Protein AF-A0A820VS37-F1 (afdb_monomer)

Radius of gyration: 29.84 Å; Cα contacts (8 Å, |Δi|>4): 111; chains: 1; bounding box: 82×42×73 Å

Organism: NCBI:txid392030

Structure (mmCIF, N/CA/C/O backbone):
data_AF-A0A820VS37-F1
#
_entry.id   AF-A0A820VS37-F1
#
loop_
_atom_site.group_PDB
_atom_site.id
_atom_site.type_symbol
_atom_site.label_atom_id
_atom_site.label_alt_id
_atom_site.label_comp_id
_atom_site.label_asym_id
_atom_site.label_entity_id
_atom_site.label_seq_id
_atom_site.pdbx_PDB_ins_code
_atom_site.Cartn_x
_atom_site.Cartn_y
_atom_site.Cartn_z
_atom_site.occupancy
_atom_site.B_iso_or_equiv
_atom_site.auth_seq_id
_atom_site.auth_comp_id
_atom_site.auth_asym_id
_atom_site.auth_atom_id
_atom_site.pdbx_PDB_model_num
ATOM 1 N N . MET A 1 1 ? 52.649 9.284 -27.957 1.00 48.09 1 MET A N 1
ATOM 2 C CA . MET A 1 1 ? 52.991 10.603 -28.536 1.00 48.09 1 MET A CA 1
ATOM 3 C C . MET A 1 1 ? 54.325 11.044 -27.957 1.00 48.09 1 MET A C 1
ATOM 5 O O . MET A 1 1 ? 54.446 11.074 -26.741 1.00 48.09 1 MET A O 1
ATOM 9 N N . LYS A 1 2 ? 55.331 11.310 -28.800 1.00 48.34 2 LYS A N 1
ATOM 10 C CA . LYS A 1 2 ? 56.584 11.955 -28.378 1.00 48.34 2 LYS A CA 1
ATOM 11 C C . LYS A 1 2 ? 56.304 13.453 -28.234 1.00 48.34 2 LYS A C 1
ATOM 13 O O . LYS A 1 2 ? 56.015 14.095 -29.238 1.00 48.34 2 LYS A O 1
ATOM 18 N N . PHE A 1 3 ? 56.375 13.993 -27.022 1.00 57.66 3 PHE A N 1
ATOM 19 C CA . PHE A 1 3 ? 56.438 15.438 -26.799 1.00 57.66 3 PHE A CA 1
ATOM 20 C C . PHE A 1 3 ? 57.872 15.778 -26.430 1.00 57.66 3 PHE A C 1
ATOM 22 O O . PHE A 1 3 ? 58.365 15.364 -25.388 1.00 57.66 3 PHE A O 1
ATOM 29 N N . GLY A 1 4 ? 58.551 16.466 -27.336 1.00 56.22 4 GLY A N 1
ATOM 30 C CA . GLY A 1 4 ? 59.960 16.786 -27.187 1.00 56.22 4 GLY A CA 1
ATOM 31 C C . GLY A 1 4 ? 60.725 16.397 -28.433 1.00 56.22 4 GLY A C 1
ATOM 32 O O . GLY A 1 4 ? 61.352 15.345 -28.479 1.00 56.22 4 GLY A O 1
ATOM 33 N N . GLN A 1 5 ? 60.638 17.240 -29.456 1.00 53.16 5 GLN A N 1
ATOM 34 C CA . GLN A 1 5 ? 61.818 17.808 -30.098 1.00 53.16 5 GLN A CA 1
ATOM 35 C C . GLN A 1 5 ? 61.382 18.748 -31.222 1.00 53.16 5 GLN A C 1
ATOM 37 O O . GLN A 1 5 ? 60.687 18.342 -32.148 1.00 53.16 5 GLN A O 1
ATOM 42 N N . LYS A 1 6 ? 61.905 19.974 -31.117 1.00 51.53 6 LYS A N 1
ATOM 43 C CA . LYS A 1 6 ? 61.883 21.089 -32.073 1.00 51.53 6 LYS A CA 1
ATOM 44 C C . LYS A 1 6 ? 60.601 21.931 -32.063 1.00 51.53 6 LYS A C 1
ATOM 46 O O . LYS A 1 6 ? 59.522 21.462 -32.395 1.00 51.53 6 LYS A O 1
ATOM 51 N N . SER A 1 7 ? 60.802 23.207 -31.709 1.00 50.75 7 SER A N 1
ATOM 52 C CA . SER A 1 7 ? 59.868 24.346 -31.730 1.00 50.75 7 SER A CA 1
ATOM 53 C C . SER A 1 7 ? 58.644 24.241 -30.810 1.00 50.75 7 SER A C 1
ATOM 55 O O . SER A 1 7 ? 57.764 23.414 -31.012 1.00 50.75 7 SER A O 1
ATOM 57 N N . GLY A 1 8 ? 58.592 25.111 -29.795 1.00 54.25 8 GLY A N 1
ATOM 58 C CA . GLY A 1 8 ? 57.527 25.203 -28.790 1.00 54.25 8 GLY A CA 1
ATOM 59 C C . GLY A 1 8 ? 56.195 25.717 -29.339 1.00 54.25 8 GLY A C 1
ATOM 60 O O . GLY A 1 8 ? 55.750 26.799 -28.977 1.00 54.25 8 GLY A O 1
ATOM 61 N N . GLY A 1 9 ? 55.554 24.934 -30.203 1.00 58.50 9 GLY A N 1
ATOM 62 C CA . GLY A 1 9 ? 54.147 25.088 -30.548 1.00 58.50 9 GLY A CA 1
ATOM 63 C C . GLY A 1 9 ? 53.299 24.154 -29.690 1.00 58.50 9 GLY A C 1
ATOM 64 O O . GLY A 1 9 ? 53.538 22.946 -29.662 1.00 58.50 9 GLY A O 1
ATOM 65 N N . LEU A 1 10 ? 52.302 24.696 -28.989 1.00 59.62 10 LEU A N 1
ATOM 66 C CA . LEU A 1 10 ? 51.260 23.879 -28.370 1.00 59.62 10 LEU A CA 1
ATOM 67 C C . LEU A 1 10 ? 50.523 23.127 -29.488 1.00 59.62 10 LEU A C 1
ATOM 69 O O . LEU A 1 10 ? 50.030 23.736 -30.435 1.00 59.62 10 LEU A O 1
ATOM 73 N N . HIS A 1 11 ? 50.480 21.797 -29.409 1.00 66.19 11 HIS A N 1
ATOM 74 C CA . HIS A 1 11 ? 49.766 20.983 -30.388 1.00 66.19 11 HIS A CA 1
ATOM 75 C C . HIS A 1 11 ? 48.272 21.332 -30.331 1.00 66.19 11 HIS A C 1
ATOM 77 O O . HIS A 1 11 ? 47.657 21.186 -29.277 1.00 66.19 11 HIS A O 1
ATOM 83 N N . SER A 1 12 ? 47.678 21.749 -31.455 1.00 65.94 12 SER A N 1
ATOM 84 C CA . SER A 1 12 ? 46.295 22.264 -31.542 1.00 65.94 12 SER A CA 1
ATOM 85 C C . SER A 1 12 ? 45.216 21.314 -30.999 1.00 65.94 12 SER A C 1
ATOM 87 O O . SER A 1 12 ? 44.115 21.741 -30.676 1.00 65.94 12 SER A O 1
ATOM 89 N N . ARG A 1 13 ? 45.548 20.027 -30.848 1.00 64.44 13 ARG A N 1
ATOM 90 C CA . ARG A 1 13 ? 44.685 18.976 -30.284 1.00 64.44 13 ARG A CA 1
ATOM 91 C C . ARG A 1 13 ? 44.798 18.785 -28.764 1.00 64.44 13 ARG A C 1
ATOM 93 O O . ARG A 1 13 ? 44.204 17.849 -28.240 1.00 64.44 13 ARG A O 1
ATOM 100 N N . LEU A 1 14 ? 45.576 19.610 -28.058 1.00 72.56 14 LEU A N 1
ATOM 101 C CA . LEU A 1 14 ? 45.660 19.627 -26.586 1.00 72.56 14 LEU A CA 1
ATOM 102 C C . LEU A 1 14 ? 44.465 20.381 -25.984 1.00 72.56 14 LEU A C 1
ATOM 104 O O . LEU A 1 14 ? 44.620 21.309 -25.196 1.00 72.56 14 LEU A O 1
ATOM 108 N N . ILE A 1 15 ? 43.264 19.980 -26.386 1.00 76.00 15 ILE A N 1
ATOM 109 C CA . ILE A 1 15 ? 42.007 20.482 -25.847 1.00 76.00 15 ILE A CA 1
ATOM 110 C C . ILE A 1 15 ? 41.175 19.301 -25.334 1.00 76.00 15 ILE A C 1
ATOM 112 O O . ILE A 1 15 ? 41.297 18.193 -25.866 1.00 76.00 15 ILE A O 1
ATOM 116 N N . PRO A 1 16 ? 40.354 19.497 -24.286 1.00 81.38 16 PRO A N 1
ATOM 117 C CA . PRO A 1 16 ? 39.425 18.479 -23.808 1.00 81.38 16 PRO A CA 1
ATOM 118 C C . PRO A 1 16 ? 38.602 17.867 -24.947 1.00 81.38 16 PRO A C 1
ATOM 120 O O . PRO A 1 16 ? 38.128 18.589 -25.823 1.00 81.38 16 PRO A O 1
ATOM 123 N N . TYR A 1 17 ? 38.391 16.544 -24.907 1.00 76.94 17 TYR A N 1
ATOM 124 C CA . TYR A 1 17 ? 37.693 15.798 -25.966 1.00 76.94 17 TYR A CA 1
ATOM 125 C C . TYR A 1 17 ? 36.307 16.374 -26.291 1.00 76.94 17 TYR A C 1
ATOM 127 O O . TYR A 1 17 ? 35.890 16.374 -27.445 1.00 76.94 17 TYR A O 1
ATOM 135 N N . GLU A 1 18 ? 35.619 16.930 -25.293 1.00 81.06 18 GLU A N 1
ATOM 136 C CA . GLU A 1 18 ? 34.308 17.563 -25.462 1.00 81.06 18 GLU A CA 1
ATOM 137 C C . GLU A 1 18 ? 34.337 18.748 -26.440 1.00 81.06 18 GLU A C 1
ATOM 139 O O . GLU A 1 18 ? 33.420 18.883 -27.248 1.00 81.06 18 GLU A O 1
ATOM 144 N N . LEU A 1 19 ? 35.420 19.534 -26.449 1.00 82.81 19 LEU A N 1
ATOM 145 C CA . LEU A 1 19 ? 35.583 20.742 -27.271 1.00 82.81 19 LEU A CA 1
ATOM 146 C C . LEU A 1 19 ? 36.090 20.460 -28.693 1.00 82.81 19 LEU A C 1
ATOM 148 O O . LEU A 1 19 ? 36.236 21.383 -29.493 1.00 82.81 19 LEU A O 1
ATOM 152 N N . LEU A 1 20 ? 36.385 19.199 -29.007 1.00 80.75 20 LEU A N 1
ATOM 153 C CA . LEU A 1 20 ? 36.902 18.795 -30.309 1.00 80.75 20 LEU A CA 1
ATOM 154 C C . LEU A 1 20 ? 35.792 18.854 -31.374 1.00 80.75 20 LEU A C 1
ATOM 156 O O . LEU A 1 20 ? 34.649 18.465 -31.109 1.00 80.75 20 LEU A O 1
ATOM 160 N N . THR A 1 21 ? 36.125 19.294 -32.587 1.00 83.06 21 THR A N 1
ATOM 161 C CA . THR A 1 21 ? 35.151 19.365 -33.688 1.00 83.06 21 THR A CA 1
ATOM 162 C C . THR A 1 21 ? 34.793 17.972 -34.219 1.00 83.06 21 THR A C 1
ATOM 164 O O . THR A 1 21 ? 35.569 17.019 -34.098 1.00 83.06 21 THR A O 1
ATOM 167 N N . ASP A 1 22 ? 33.634 17.835 -34.870 1.00 83.62 22 ASP A N 1
ATOM 168 C CA . ASP A 1 22 ? 33.166 16.542 -35.398 1.00 83.62 22 ASP A CA 1
ATOM 169 C C . ASP A 1 22 ? 34.152 15.905 -36.389 1.00 83.62 22 ASP A C 1
ATOM 171 O O . ASP A 1 22 ? 34.367 14.691 -36.368 1.00 83.62 22 ASP A O 1
ATOM 175 N N . LYS A 1 23 ? 34.820 16.723 -37.216 1.00 81.62 23 LYS A N 1
ATOM 176 C CA . LYS A 1 23 ? 35.840 16.260 -38.175 1.00 81.62 23 LYS A CA 1
ATOM 177 C C . LYS A 1 23 ? 37.049 15.648 -37.474 1.00 81.62 23 LYS A C 1
ATOM 179 O O . LYS A 1 23 ? 37.624 14.673 -37.955 1.00 81.62 23 LYS A O 1
ATOM 184 N N . GLU A 1 24 ? 37.427 16.196 -36.328 1.00 82.69 24 GLU A N 1
ATOM 185 C CA . GLU A 1 24 ? 38.540 15.694 -35.534 1.00 82.69 24 GLU A CA 1
ATOM 186 C C . GLU A 1 24 ? 38.139 14.431 -34.761 1.00 82.69 24 GLU A C 1
ATOM 188 O O . GLU A 1 24 ? 38.896 13.457 -34.748 1.00 82.69 24 GLU A O 1
ATOM 193 N N . LYS A 1 25 ? 36.929 14.390 -34.188 1.00 85.06 25 LYS A N 1
ATOM 194 C CA . LYS A 1 25 ? 36.407 13.204 -33.486 1.00 85.06 25 LYS A CA 1
ATOM 195 C C . LYS A 1 25 ? 36.217 12.007 -34.419 1.00 85.06 25 LYS A C 1
ATOM 197 O O . LYS A 1 25 ? 36.364 10.870 -33.979 1.00 85.06 25 LYS A O 1
ATOM 202 N N . GLN A 1 26 ? 35.926 12.230 -35.703 1.00 86.06 26 GLN A N 1
ATOM 203 C CA . GLN A 1 26 ? 35.564 11.169 -36.650 1.00 86.06 26 GLN A CA 1
ATOM 204 C C . GLN A 1 26 ? 36.631 10.073 -36.801 1.00 86.06 26 GLN A C 1
ATOM 206 O O . GLN A 1 26 ? 36.281 8.898 -36.916 1.00 86.06 26 GLN A O 1
ATOM 211 N N . LYS A 1 27 ? 37.923 10.427 -36.799 1.00 83.88 27 LYS A N 1
ATOM 212 C CA . LYS A 1 27 ? 39.013 9.442 -36.915 1.00 83.88 27 LYS A CA 1
ATOM 213 C C . LYS A 1 27 ? 39.065 8.521 -35.695 1.00 83.88 27 LYS A C 1
ATOM 215 O O . LYS A 1 27 ? 39.171 7.307 -35.850 1.00 83.88 27 LYS A O 1
ATOM 220 N N . ASP A 1 28 ? 38.924 9.105 -34.509 1.00 84.56 28 ASP A N 1
ATOM 221 C CA . ASP A 1 28 ? 38.950 8.372 -33.245 1.00 84.56 28 ASP A CA 1
ATOM 222 C C . ASP A 1 28 ? 37.673 7.531 -33.089 1.00 84.56 28 ASP A C 1
ATOM 224 O O . ASP A 1 28 ? 37.740 6.357 -32.743 1.00 84.56 28 ASP A O 1
ATOM 228 N N . LEU A 1 29 ? 36.509 8.077 -33.456 1.00 87.94 29 LEU A N 1
ATOM 229 C CA . LEU A 1 29 ? 35.235 7.352 -33.460 1.00 87.94 29 LEU A CA 1
ATOM 230 C C . LEU A 1 29 ? 35.261 6.127 -34.376 1.00 87.94 29 LEU A C 1
ATOM 232 O O . LEU A 1 29 ? 34.825 5.059 -33.955 1.00 87.94 29 LEU A O 1
ATOM 236 N N . LYS A 1 30 ? 35.789 6.255 -35.601 1.00 88.88 30 LYS A N 1
ATOM 237 C CA . LYS A 1 30 ? 35.933 5.115 -36.521 1.00 88.88 30 LYS A CA 1
ATOM 238 C C . LYS A 1 30 ? 36.833 4.032 -35.926 1.00 88.88 30 LYS A C 1
ATOM 240 O O . LYS A 1 30 ? 36.453 2.867 -35.920 1.00 88.88 30 LYS A O 1
ATOM 245 N N . PHE A 1 31 ? 37.967 4.425 -35.347 1.00 92.06 31 PHE A N 1
ATOM 246 C CA . PHE A 1 31 ? 38.879 3.491 -34.689 1.00 92.06 31 PHE A CA 1
ATOM 247 C C . PHE A 1 31 ? 38.215 2.751 -33.517 1.00 92.06 31 PHE A C 1
ATOM 249 O O . PHE A 1 31 ? 38.288 1.526 -33.443 1.00 92.06 31 PHE A O 1
ATOM 256 N N . TYR A 1 32 ? 37.514 3.463 -32.629 1.00 91.69 32 TYR A N 1
ATOM 257 C CA . TYR A 1 32 ? 36.822 2.833 -31.501 1.00 91.69 32 TYR A CA 1
ATOM 258 C C . TYR A 1 32 ? 35.657 1.944 -31.944 1.00 91.69 32 TYR A C 1
ATOM 260 O O . TYR A 1 32 ? 35.444 0.887 -31.354 1.00 91.69 32 TYR A O 1
ATOM 268 N N . GLN A 1 33 ? 34.916 2.330 -32.985 1.00 90.19 33 GLN A N 1
ATOM 269 C CA . GLN A 1 33 ? 33.859 1.488 -33.547 1.00 90.19 33 GLN A CA 1
ATOM 270 C C . GLN A 1 33 ? 34.421 0.172 -34.087 1.00 90.19 33 GLN A C 1
ATOM 272 O O . GLN A 1 33 ? 33.850 -0.883 -33.818 1.00 90.19 33 GLN A O 1
ATOM 277 N N . ASP A 1 34 ? 35.540 0.216 -34.806 1.00 91.44 34 ASP A N 1
ATOM 278 C CA . ASP A 1 34 ? 36.167 -0.990 -35.348 1.00 91.44 34 ASP A CA 1
ATOM 279 C C . ASP A 1 34 ? 36.805 -1.851 -34.251 1.00 91.44 34 ASP A C 1
ATOM 281 O O . ASP A 1 34 ? 36.704 -3.076 -34.303 1.00 91.44 34 ASP A O 1
ATOM 285 N N . LEU A 1 35 ? 37.341 -1.236 -33.193 1.00 90.44 35 LEU A N 1
ATOM 286 C CA . LEU A 1 35 ? 37.815 -1.946 -32.003 1.00 90.44 35 LEU A CA 1
ATOM 287 C C . LEU A 1 35 ? 36.672 -2.683 -31.291 1.00 90.44 35 LEU A C 1
ATOM 289 O O . LEU A 1 35 ? 36.810 -3.857 -30.958 1.00 90.44 35 LEU A O 1
ATOM 293 N N . VAL A 1 36 ? 35.527 -2.031 -31.077 1.00 88.94 36 VAL A N 1
ATOM 294 C CA . VAL A 1 36 ? 34.366 -2.669 -30.431 1.00 88.94 36 VAL A CA 1
ATOM 295 C C . VAL A 1 36 ? 33.821 -3.814 -31.288 1.00 88.94 36 VAL A C 1
ATOM 297 O O . VAL A 1 36 ? 33.498 -4.873 -30.750 1.00 88.94 36 VAL A O 1
ATOM 300 N N . LYS A 1 37 ? 33.763 -3.642 -32.616 1.00 90.00 37 LYS A N 1
ATOM 301 C CA . LYS A 1 37 ? 33.392 -4.727 -33.541 1.00 90.00 37 LYS A CA 1
ATOM 302 C C . LYS A 1 37 ? 34.364 -5.898 -33.438 1.00 90.00 37 LYS A C 1
ATOM 304 O O . LYS A 1 37 ? 33.910 -7.033 -33.345 1.00 90.00 37 LYS A O 1
ATOM 309 N N . TYR A 1 38 ? 35.669 -5.622 -33.417 1.00 92.81 38 TYR A N 1
ATOM 310 C CA . TYR A 1 38 ? 36.700 -6.639 -33.236 1.00 92.81 38 TYR A CA 1
ATOM 311 C C . TYR A 1 38 ? 36.457 -7.408 -31.936 1.00 92.81 38 TYR A C 1
ATOM 313 O O . TYR A 1 38 ? 36.225 -8.608 -31.983 1.00 92.81 38 TYR A O 1
ATOM 321 N N . LEU A 1 39 ? 36.371 -6.734 -30.787 1.00 90.12 39 LEU A N 1
ATOM 322 C CA . LEU A 1 39 ? 36.122 -7.397 -29.499 1.00 90.12 39 LEU A CA 1
ATOM 323 C C . LEU A 1 39 ? 34.885 -8.304 -29.524 1.00 90.12 39 LEU A C 1
ATOM 325 O O . LEU A 1 39 ? 34.950 -9.438 -29.052 1.00 90.12 39 LEU A O 1
ATOM 329 N N . ASN A 1 40 ? 33.797 -7.844 -30.141 1.00 85.19 40 ASN A N 1
ATOM 330 C CA . ASN A 1 40 ? 32.573 -8.626 -30.257 1.00 85.19 40 ASN A CA 1
ATOM 331 C C . ASN A 1 40 ? 32.742 -9.875 -31.145 1.00 85.19 40 ASN A C 1
ATOM 333 O O . ASN A 1 40 ? 32.205 -10.929 -30.818 1.00 85.19 40 ASN A O 1
ATOM 337 N N . ILE A 1 41 ? 33.514 -9.786 -32.236 1.00 89.25 41 ILE A N 1
ATOM 338 C CA . ILE A 1 41 ? 33.827 -10.931 -33.115 1.00 89.25 41 ILE A CA 1
ATOM 339 C C . ILE A 1 41 ? 34.661 -11.986 -32.374 1.00 89.25 41 ILE A C 1
ATOM 341 O O . ILE A 1 41 ? 34.458 -13.179 -32.579 1.00 89.25 41 ILE A O 1
ATOM 345 N N . PHE A 1 42 ? 35.549 -11.565 -31.472 1.00 88.62 42 PHE A N 1
ATOM 346 C CA . PHE A 1 42 ? 36.346 -12.470 -30.634 1.00 88.62 42 PHE A CA 1
ATOM 347 C C . PHE A 1 42 ? 35.590 -12.991 -29.397 1.00 88.62 42 PHE A C 1
ATOM 349 O O . PHE A 1 42 ? 36.180 -13.670 -28.560 1.00 88.62 42 PHE A O 1
ATOM 356 N N . GLY A 1 43 ? 34.290 -12.699 -29.272 1.00 83.19 43 GLY A N 1
ATOM 357 C CA . GLY A 1 43 ? 33.445 -13.185 -28.177 1.00 83.19 43 GLY A CA 1
ATOM 358 C C . GLY A 1 43 ? 33.567 -12.394 -26.871 1.00 83.19 43 GLY A C 1
ATOM 359 O O . GLY A 1 43 ? 33.029 -12.816 -25.848 1.00 83.19 43 GLY A O 1
ATOM 360 N N . TYR A 1 44 ? 34.236 -11.237 -26.877 1.00 84.25 44 TYR A N 1
ATOM 361 C CA . TYR A 1 44 ? 34.295 -10.345 -25.720 1.00 84.25 44 TYR A CA 1
ATOM 362 C C . TYR A 1 44 ? 33.093 -9.393 -25.717 1.00 84.25 44 TYR A C 1
ATOM 364 O O . TYR A 1 44 ? 33.008 -8.457 -26.515 1.00 84.25 44 TYR A O 1
ATOM 372 N N . HIS A 1 45 ? 32.167 -9.595 -24.777 1.00 75.88 45 HIS A N 1
ATOM 373 C CA . HIS A 1 45 ? 31.029 -8.697 -24.577 1.00 75.88 45 HIS A CA 1
ATOM 374 C C . HIS A 1 45 ? 31.426 -7.477 -23.736 1.00 75.88 45 HIS A C 1
ATOM 376 O O . HIS A 1 45 ? 31.648 -7.571 -22.529 1.00 75.88 45 HIS A O 1
ATOM 382 N N . VAL A 1 46 ? 31.488 -6.305 -24.373 1.00 70.44 46 VAL A N 1
ATOM 383 C CA . VAL A 1 46 ? 31.792 -5.034 -23.700 1.00 70.44 46 VAL A CA 1
ATOM 384 C C . VAL A 1 46 ? 30.538 -4.513 -22.990 1.00 70.44 46 VAL A C 1
ATOM 386 O O . VAL A 1 46 ? 29.644 -3.946 -23.617 1.00 70.44 46 VAL A O 1
ATOM 389 N N . VAL A 1 47 ? 30.472 -4.686 -21.669 1.00 79.62 47 VAL A N 1
ATOM 390 C CA . VAL A 1 47 ? 29.404 -4.133 -20.820 1.00 79.62 47 VAL A CA 1
ATOM 391 C C . VAL A 1 47 ? 29.875 -2.817 -2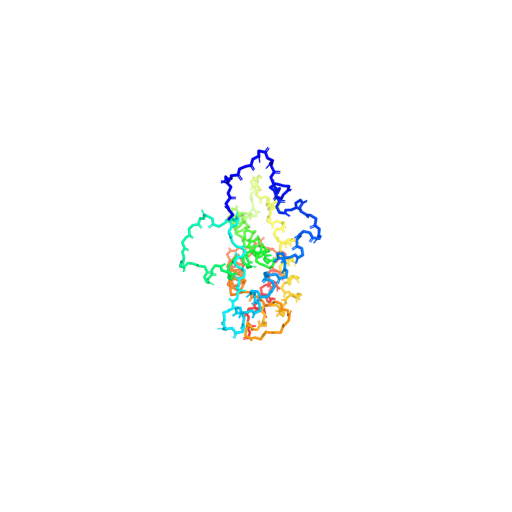0.205 1.00 79.62 47 VAL A C 1
ATOM 393 O O . VAL A 1 47 ? 30.924 -2.753 -19.568 1.00 79.62 47 VAL A O 1
ATOM 396 N N . LYS A 1 48 ? 29.090 -1.748 -20.371 1.00 72.12 48 LYS A N 1
ATOM 397 C CA . LYS A 1 48 ? 29.337 -0.480 -19.674 1.00 72.12 48 LYS A CA 1
ATOM 398 C C . LYS A 1 48 ? 28.881 -0.614 -18.221 1.00 72.12 48 LYS A C 1
ATOM 400 O O . LYS A 1 48 ? 27.686 -0.543 -17.943 1.00 72.12 48 LYS A O 1
ATOM 405 N N . ASN A 1 49 ? 29.820 -0.763 -17.291 1.00 55.22 49 ASN A N 1
ATOM 406 C CA . ASN A 1 49 ? 29.533 -0.553 -15.875 1.00 55.22 49 ASN A CA 1
ATOM 407 C C . ASN A 1 49 ? 29.462 0.956 -15.611 1.00 55.22 49 ASN A C 1
ATOM 409 O O . ASN A 1 49 ? 30.464 1.598 -15.313 1.00 55.22 49 ASN A O 1
ATOM 413 N N . THR A 1 50 ? 28.268 1.536 -15.724 1.00 51.34 50 THR A N 1
ATOM 414 C CA . THR A 1 50 ? 27.974 2.943 -15.389 1.00 51.34 50 THR A CA 1
ATOM 415 C C . THR A 1 50 ? 28.024 3.186 -13.869 1.00 51.34 50 THR A C 1
ATOM 417 O O . THR A 1 50 ? 27.078 3.708 -13.290 1.00 51.34 50 THR A O 1
ATOM 420 N N . GLN A 1 51 ? 29.082 2.749 -13.181 1.00 49.56 51 GLN A N 1
ATOM 421 C CA . GLN A 1 51 ? 29.224 2.901 -11.725 1.00 49.56 51 GLN A CA 1
ATOM 422 C C . GLN A 1 51 ? 30.425 3.743 -11.284 1.00 49.56 51 GLN A C 1
ATOM 424 O O . GLN A 1 51 ? 30.507 4.094 -10.112 1.00 49.56 51 GLN A O 1
ATOM 429 N N . GLU A 1 52 ? 31.318 4.159 -12.180 1.00 47.03 52 GLU A N 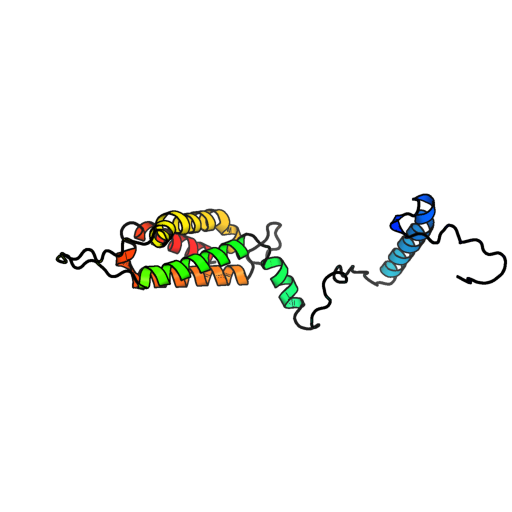1
ATOM 430 C CA . GLU A 1 52 ? 32.568 4.809 -11.753 1.00 47.03 52 GLU A CA 1
ATOM 431 C C . GLU A 1 52 ? 32.484 6.317 -11.477 1.00 47.03 52 GLU A C 1
ATOM 433 O O . GLU A 1 52 ? 33.514 6.942 -11.249 1.00 47.03 52 GLU A O 1
ATOM 438 N N . LYS A 1 53 ? 31.288 6.920 -11.421 1.00 46.19 53 LYS A N 1
ATOM 439 C CA . LYS A 1 53 ? 31.161 8.290 -10.886 1.00 46.19 53 LYS A CA 1
ATOM 440 C C . LYS A 1 53 ? 30.533 8.403 -9.497 1.00 46.19 53 LYS A C 1
ATOM 442 O O . LYS A 1 53 ? 30.765 9.422 -8.868 1.00 46.19 53 LYS A O 1
ATOM 447 N N . ASP A 1 54 ? 29.900 7.351 -8.963 1.00 44.12 54 ASP A N 1
ATOM 448 C CA . ASP A 1 54 ? 29.222 7.433 -7.650 1.00 44.12 54 ASP A CA 1
ATOM 449 C C . ASP A 1 54 ? 29.517 6.273 -6.674 1.00 44.12 54 ASP A C 1
ATOM 451 O O . ASP A 1 54 ? 28.950 6.228 -5.585 1.00 44.12 54 ASP A O 1
ATOM 455 N N . ALA A 1 55 ? 30.384 5.308 -7.011 1.00 43.56 55 ALA A N 1
ATOM 456 C CA . ALA A 1 55 ? 30.478 4.049 -6.257 1.00 43.56 55 ALA A CA 1
ATOM 457 C C . ALA A 1 55 ? 31.814 3.787 -5.538 1.00 43.56 55 ALA A C 1
ATOM 459 O O . ALA A 1 55 ? 32.192 2.627 -5.361 1.00 43.56 55 ALA A O 1
ATOM 460 N N . ALA A 1 56 ? 32.498 4.826 -5.058 1.00 40.44 56 ALA A N 1
ATOM 461 C CA . ALA A 1 56 ? 33.632 4.677 -4.143 1.00 40.44 56 ALA A CA 1
ATOM 462 C C . ALA A 1 56 ? 33.187 4.430 -2.686 1.00 40.44 56 ALA A C 1
ATOM 464 O O . ALA A 1 56 ? 33.742 5.026 -1.774 1.00 40.44 56 ALA A O 1
ATOM 465 N N . ILE A 1 57 ? 32.191 3.568 -2.440 1.00 44.25 57 ILE A N 1
ATOM 466 C CA . ILE A 1 57 ? 31.922 3.019 -1.102 1.00 44.25 57 ILE A CA 1
ATOM 467 C C . ILE A 1 57 ? 31.498 1.546 -1.227 1.00 44.25 57 ILE A C 1
ATOM 469 O O . ILE A 1 57 ? 30.395 1.222 -1.653 1.00 44.25 57 ILE A O 1
ATOM 473 N N . SER A 1 58 ? 32.408 0.679 -0.777 1.00 34.50 58 SER A N 1
ATOM 474 C CA . SER A 1 58 ? 32.160 -0.616 -0.131 1.00 34.50 58 SER A CA 1
ATOM 475 C C . SER A 1 58 ? 31.623 -1.793 -0.971 1.00 34.50 58 SER A C 1
ATOM 477 O O . SER A 1 58 ? 30.432 -1.972 -1.196 1.00 34.50 58 SER A O 1
ATOM 479 N N . ASN A 1 59 ? 32.575 -2.674 -1.285 1.00 35.50 59 ASN A N 1
ATOM 480 C CA . ASN A 1 59 ? 32.530 -4.128 -1.099 1.00 35.50 59 ASN A CA 1
ATOM 481 C C . ASN A 1 59 ? 31.646 -5.015 -2.008 1.00 35.50 59 ASN A C 1
ATOM 483 O O . ASN A 1 59 ? 30.419 -4.980 -2.072 1.00 35.50 59 ASN A O 1
ATOM 487 N N . LEU A 1 60 ? 32.383 -5.899 -2.678 1.00 45.91 60 LEU A N 1
ATOM 488 C CA . LEU A 1 60 ? 32.129 -6.687 -3.882 1.00 45.91 60 LEU A CA 1
ATOM 489 C C . LEU A 1 60 ? 31.235 -7.935 -3.698 1.00 45.91 60 LEU A C 1
ATOM 491 O O . LEU A 1 60 ? 31.087 -8.695 -4.645 1.00 45.91 60 LEU A O 1
ATOM 495 N N . SER A 1 61 ? 30.591 -8.165 -2.546 1.00 44.75 61 SER A N 1
ATOM 496 C CA . SER A 1 61 ? 29.783 -9.390 -2.325 1.00 44.75 61 SER A CA 1
ATOM 497 C C . SER A 1 61 ? 28.279 -9.172 -2.101 1.00 44.75 61 SER A C 1
ATOM 499 O O . SER A 1 61 ? 27.514 -10.131 -2.149 1.00 44.75 61 SER A O 1
ATOM 501 N N . ILE A 1 62 ? 27.811 -7.925 -1.945 1.00 49.47 62 ILE A N 1
ATOM 502 C CA . ILE A 1 62 ? 26.391 -7.602 -1.666 1.00 49.47 62 ILE A CA 1
ATOM 503 C C . ILE A 1 62 ? 25.616 -7.166 -2.934 1.00 49.47 62 ILE A C 1
ATOM 505 O O . ILE A 1 62 ? 24.391 -7.023 -2.925 1.00 49.47 62 ILE A O 1
ATOM 509 N N . ARG A 1 63 ? 26.284 -6.972 -4.082 1.00 43.84 63 ARG A N 1
ATOM 510 C CA . ARG A 1 63 ? 25.656 -6.287 -5.229 1.00 43.84 63 ARG A CA 1
ATOM 511 C C . ARG A 1 63 ? 24.665 -7.103 -6.056 1.00 43.84 63 ARG A C 1
ATOM 513 O O . ARG A 1 63 ? 23.788 -6.486 -6.646 1.00 43.84 63 ARG A O 1
ATOM 520 N N . VAL A 1 64 ? 24.701 -8.436 -6.073 1.00 45.41 64 VAL A N 1
ATOM 521 C CA . VAL A 1 64 ? 23.703 -9.199 -6.859 1.00 45.41 64 VAL A CA 1
ATOM 522 C C . VAL A 1 64 ? 22.315 -9.151 -6.197 1.00 45.41 64 VAL A C 1
ATOM 524 O O . VAL A 1 64 ? 21.312 -8.990 -6.886 1.00 45.41 64 VAL A O 1
ATOM 527 N N . ALA A 1 65 ? 22.248 -9.145 -4.860 1.00 44.97 65 ALA A N 1
ATOM 528 C CA . ALA A 1 65 ? 21.004 -8.896 -4.120 1.00 44.97 65 ALA A CA 1
ATOM 529 C C . ALA A 1 65 ? 20.623 -7.399 -4.088 1.00 44.97 65 ALA A C 1
ATOM 531 O O . ALA A 1 65 ? 19.442 -7.044 -4.119 1.00 44.97 65 ALA A O 1
ATOM 532 N N . SER A 1 66 ? 21.617 -6.503 -4.079 1.00 42.19 66 SER A N 1
ATOM 533 C CA . SER A 1 66 ? 21.388 -5.054 -4.028 1.00 42.19 66 SER A CA 1
ATOM 534 C C . SER A 1 66 ? 20.996 -4.434 -5.380 1.00 42.19 66 SER A C 1
ATOM 536 O O . SER A 1 66 ? 20.292 -3.432 -5.403 1.00 42.19 66 SER A O 1
ATOM 538 N N . MET A 1 67 ? 21.329 -5.047 -6.523 1.00 40.81 67 MET A N 1
ATOM 539 C CA . MET A 1 67 ? 20.852 -4.588 -7.840 1.00 40.81 67 MET A CA 1
ATOM 540 C C . MET A 1 67 ? 19.334 -4.728 -8.002 1.00 40.81 67 MET A C 1
ATOM 542 O O . MET A 1 67 ? 18.701 -3.861 -8.602 1.00 40.81 67 MET A O 1
ATOM 546 N N . ALA A 1 68 ? 18.737 -5.771 -7.418 1.00 47.19 68 ALA A N 1
ATOM 5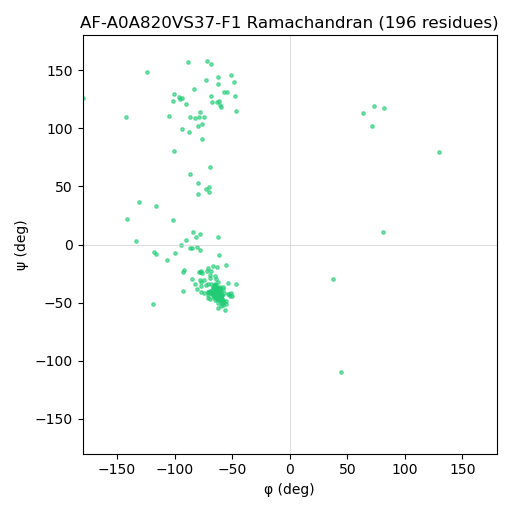47 C CA . ALA A 1 68 ? 17.290 -5.837 -7.267 1.00 47.19 68 ALA A CA 1
ATOM 548 C C . ALA A 1 68 ? 16.822 -4.822 -6.209 1.00 47.19 68 ALA A C 1
ATOM 550 O O . ALA A 1 68 ? 15.899 -4.068 -6.480 1.00 47.19 68 ALA A O 1
ATOM 551 N N . SER A 1 69 ? 17.476 -4.729 -5.042 1.00 44.75 69 SER A N 1
ATOM 552 C CA . SER A 1 69 ? 17.070 -3.814 -3.953 1.00 44.75 69 SER A CA 1
ATOM 553 C C . SER A 1 69 ? 17.014 -2.333 -4.355 1.00 44.75 69 SER A C 1
ATOM 555 O O . SER A 1 69 ? 15.991 -1.693 -4.140 1.00 44.75 69 SER A O 1
ATOM 557 N N . LEU A 1 70 ? 18.043 -1.805 -5.020 1.00 46.22 70 LEU A N 1
ATOM 558 C CA . LEU A 1 70 ? 18.151 -0.388 -5.399 1.00 46.22 70 LEU A CA 1
ATOM 559 C C . LEU A 1 70 ? 17.151 0.020 -6.493 1.00 46.22 70 LEU A C 1
ATOM 561 O O . LEU A 1 70 ? 16.718 1.170 -6.552 1.00 46.22 70 LEU A O 1
ATOM 565 N N . GLY A 1 71 ? 16.763 -0.918 -7.364 1.00 49.06 71 GLY A N 1
ATOM 566 C CA . GLY A 1 71 ? 15.677 -0.712 -8.324 1.00 49.06 71 GLY A CA 1
ATOM 567 C C . GLY A 1 71 ? 14.292 -0.792 -7.681 1.00 49.06 71 GLY A C 1
ATOM 568 O O . GLY A 1 71 ? 13.349 -0.211 -8.210 1.00 49.06 71 GLY A O 1
ATOM 569 N N . ASN A 1 72 ? 14.166 -1.490 -6.551 1.00 51.53 72 ASN A N 1
ATOM 570 C CA . ASN A 1 72 ? 12.910 -1.664 -5.821 1.00 51.53 72 ASN A CA 1
ATOM 571 C C . ASN A 1 72 ? 12.607 -0.459 -4.924 1.00 51.53 72 ASN A C 1
ATOM 573 O O . ASN A 1 72 ? 11.454 -0.065 -4.825 1.00 51.53 72 ASN A O 1
ATOM 577 N N . GLU A 1 73 ? 13.633 0.177 -4.359 1.00 51.41 73 GLU A N 1
ATOM 578 C CA . GLU A 1 73 ? 13.510 1.390 -3.532 1.00 51.41 73 GLU A CA 1
ATOM 579 C C . GLU A 1 73 ? 13.036 2.621 -4.333 1.00 51.41 73 GLU A C 1
ATOM 581 O O . GLU A 1 73 ? 12.515 3.574 -3.761 1.00 51.41 73 GLU A O 1
ATOM 586 N N . LYS A 1 74 ? 13.149 2.587 -5.671 1.00 57.62 74 LYS A N 1
ATOM 587 C CA . LYS A 1 74 ? 12.628 3.623 -6.586 1.00 57.62 74 LYS A CA 1
ATOM 588 C C . LYS A 1 74 ? 11.230 3.324 -7.141 1.00 57.62 74 LYS A C 1
ATOM 590 O O . LYS A 1 74 ? 10.718 4.101 -7.948 1.00 57.62 74 LYS A O 1
ATOM 595 N N . ARG A 1 75 ? 10.608 2.196 -6.777 1.00 74.06 75 ARG A N 1
ATOM 596 C CA . ARG A 1 75 ? 9.264 1.850 -7.260 1.00 74.06 75 ARG A CA 1
ATOM 597 C C . ARG A 1 75 ? 8.219 2.543 -6.407 1.00 74.06 75 ARG A C 1
ATOM 599 O O . ARG A 1 75 ? 8.253 2.469 -5.184 1.00 74.06 75 ARG A O 1
ATOM 606 N N . PHE A 1 76 ? 7.238 3.146 -7.075 1.00 83.69 76 PHE A N 1
ATOM 607 C CA . PHE A 1 76 ? 6.110 3.805 -6.418 1.00 83.69 76 PHE A CA 1
ATOM 608 C C . PHE A 1 76 ? 5.425 2.902 -5.379 1.00 83.69 76 PHE A C 1
ATOM 610 O O . PHE A 1 76 ? 5.110 3.359 -4.284 1.00 83.69 76 PHE A O 1
ATOM 617 N N . ALA A 1 77 ? 5.241 1.616 -5.700 1.00 85.50 77 ALA A N 1
ATOM 618 C CA . ALA A 1 77 ? 4.614 0.653 -4.801 1.00 85.50 77 ALA A CA 1
ATOM 619 C C . ALA A 1 77 ? 5.415 0.462 -3.503 1.00 85.50 77 ALA A C 1
ATOM 621 O O . ALA A 1 77 ? 4.823 0.504 -2.427 1.00 85.50 77 ALA A O 1
ATOM 622 N N . TYR A 1 78 ? 6.740 0.318 -3.584 1.00 86.81 78 TYR A N 1
ATOM 623 C CA . TYR A 1 78 ? 7.611 0.215 -2.415 1.00 86.81 78 TYR A CA 1
ATOM 624 C C . TYR A 1 78 ? 7.516 1.451 -1.510 1.00 86.81 78 TYR A C 1
ATOM 626 O O . TYR A 1 78 ? 7.212 1.314 -0.326 1.00 86.81 78 TYR A O 1
ATOM 634 N N . SER A 1 79 ? 7.697 2.656 -2.063 1.00 87.94 79 SER A N 1
ATOM 635 C CA . SER A 1 79 ? 7.647 3.901 -1.278 1.00 87.94 79 SER A CA 1
ATOM 636 C C . SER A 1 79 ? 6.269 4.140 -0.654 1.00 87.94 79 SER A C 1
ATOM 638 O O . SER A 1 79 ? 6.162 4.620 0.475 1.00 87.94 79 SER A O 1
ATOM 640 N N . LEU A 1 80 ? 5.197 3.789 -1.373 1.00 89.69 80 LEU A N 1
ATOM 641 C CA . LEU A 1 80 ? 3.839 3.863 -0.842 1.00 89.69 80 LEU A CA 1
ATOM 642 C C . LEU A 1 80 ? 3.651 2.888 0.325 1.00 89.69 80 LEU A C 1
ATOM 644 O O . LEU A 1 80 ? 3.127 3.284 1.362 1.00 89.69 80 LEU A O 1
ATOM 648 N N . LEU A 1 81 ? 4.075 1.631 0.173 1.00 89.25 81 LEU A N 1
ATOM 649 C CA . LEU A 1 81 ? 3.956 0.605 1.212 1.00 89.25 81 LEU A CA 1
ATOM 650 C C . LEU A 1 81 ? 4.726 0.980 2.477 1.00 89.25 81 LEU A C 1
ATOM 652 O O . LEU A 1 81 ? 4.184 0.841 3.571 1.00 89.25 81 LEU A O 1
ATOM 656 N N . GLU A 1 82 ? 5.940 1.507 2.332 1.00 90.12 82 GLU A N 1
ATOM 657 C CA . GLU A 1 82 ? 6.749 1.997 3.449 1.00 90.12 82 GLU A CA 1
ATOM 658 C C . GLU A 1 82 ? 6.014 3.101 4.223 1.00 90.12 82 GLU A C 1
ATOM 660 O O . GLU A 1 82 ? 5.871 3.025 5.446 1.00 90.12 82 GLU A O 1
ATOM 665 N N . LYS A 1 83 ? 5.447 4.082 3.508 1.00 90.62 83 LYS A N 1
ATOM 666 C CA . LYS A 1 83 ? 4.658 5.151 4.133 1.00 90.62 83 LYS A CA 1
ATOM 667 C C . LYS A 1 83 ? 3.386 4.634 4.790 1.00 90.62 83 LYS A C 1
ATOM 669 O O . LYS A 1 83 ? 3.056 5.064 5.891 1.00 90.62 83 LYS A O 1
ATOM 674 N N . LEU A 1 84 ? 2.673 3.706 4.158 1.00 90.00 84 LEU A N 1
ATOM 675 C CA . LEU A 1 84 ? 1.474 3.102 4.743 1.00 90.00 84 LEU A CA 1
ATOM 676 C C . LEU A 1 84 ? 1.795 2.337 6.030 1.00 90.00 84 LEU A C 1
ATOM 678 O O . LEU A 1 84 ? 1.050 2.462 7.002 1.00 90.00 84 LEU A O 1
ATOM 682 N N . LEU A 1 85 ? 2.904 1.596 6.059 1.00 90.19 85 LEU A N 1
ATOM 683 C CA . LEU A 1 85 ? 3.353 0.877 7.250 1.00 90.19 85 LEU A CA 1
ATOM 684 C C . LEU A 1 85 ? 3.678 1.853 8.388 1.00 90.19 85 LEU A C 1
ATOM 686 O O . LEU A 1 85 ? 3.208 1.669 9.509 1.00 90.19 85 LEU A O 1
ATOM 690 N N . GLU A 1 86 ? 4.383 2.941 8.072 1.00 90.44 86 GLU A N 1
ATOM 691 C CA . GLU A 1 86 ? 4.678 4.030 9.006 1.00 90.44 86 GLU A CA 1
ATOM 692 C C . GLU A 1 86 ? 3.394 4.674 9.565 1.00 90.44 86 GLU A C 1
ATOM 694 O O . GLU A 1 86 ? 3.290 4.904 10.771 1.00 90.44 86 GLU A O 1
ATOM 699 N N . TYR A 1 87 ? 2.380 4.925 8.729 1.00 88.75 87 TYR A N 1
ATOM 700 C CA . TYR A 1 87 ? 1.096 5.471 9.186 1.00 88.75 87 TYR A CA 1
ATOM 701 C C . TYR A 1 87 ? 0.313 4.500 10.075 1.00 88.75 87 TYR A C 1
ATOM 703 O O . TYR A 1 87 ? -0.291 4.945 11.051 1.00 88.75 87 TYR A O 1
ATOM 711 N N . VAL A 1 88 ? 0.321 3.199 9.770 1.00 86.88 88 VAL A N 1
ATOM 712 C CA . VAL A 1 88 ? -0.316 2.175 10.616 1.00 86.88 88 VAL A CA 1
ATOM 713 C C . VAL A 1 88 ? 0.388 2.081 11.967 1.00 86.88 88 VAL A C 1
ATOM 715 O O . VAL A 1 88 ? -0.285 2.039 12.996 1.00 86.88 88 VAL A O 1
ATOM 718 N N . ASP A 1 89 ? 1.720 2.109 11.989 1.00 88.25 89 ASP A N 1
ATOM 719 C CA . ASP A 1 89 ? 2.488 2.050 13.232 1.00 88.25 89 ASP A CA 1
ATOM 720 C C . ASP A 1 89 ? 2.262 3.297 14.091 1.00 88.25 89 ASP A C 1
ATOM 722 O O . ASP A 1 89 ? 1.949 3.173 15.279 1.00 88.25 89 ASP A O 1
ATOM 726 N N . ARG A 1 90 ? 2.285 4.493 13.491 1.00 84.19 90 ARG A N 1
ATOM 727 C CA . ARG A 1 90 ? 1.927 5.741 14.185 1.00 84.19 90 ARG A CA 1
ATOM 728 C C . ARG A 1 90 ? 0.500 5.686 14.732 1.00 84.19 90 ARG A C 1
ATOM 730 O O . ARG A 1 90 ? 0.293 5.970 15.909 1.00 84.19 90 ARG A O 1
ATOM 737 N N . ALA A 1 91 ? -0.468 5.258 13.919 1.00 82.44 91 ALA A N 1
ATOM 738 C CA . ALA A 1 91 ? -1.856 5.115 14.350 1.00 82.44 91 ALA A CA 1
ATOM 739 C C . ALA A 1 91 ? -1.998 4.109 15.502 1.00 82.44 91 ALA A C 1
ATOM 741 O O . ALA A 1 91 ? -2.754 4.369 16.436 1.00 82.44 91 ALA A O 1
ATOM 742 N N . SER A 1 92 ? -1.240 3.008 15.488 1.00 82.50 92 SER A N 1
ATOM 743 C CA . SER A 1 92 ? -1.262 2.010 16.561 1.00 82.50 92 SER A CA 1
ATOM 744 C C . SER A 1 92 ? -0.822 2.590 17.910 1.00 82.50 92 SER A C 1
ATOM 746 O O . SER A 1 92 ? -1.489 2.364 18.921 1.00 82.50 92 SER A O 1
ATOM 748 N N . VAL A 1 93 ? 0.226 3.422 17.922 1.00 81.06 93 VAL A N 1
ATOM 749 C CA . VAL A 1 93 ? 0.731 4.094 19.130 1.00 81.06 93 VAL A CA 1
ATOM 750 C C . VAL A 1 93 ? -0.241 5.177 19.601 1.00 81.06 93 VAL A C 1
ATOM 752 O O . VAL A 1 93 ? -0.553 5.263 20.790 1.00 81.06 93 VAL A O 1
ATOM 755 N N . THR A 1 94 ? -0.790 5.982 18.691 1.00 75.00 94 THR A N 1
ATOM 756 C CA . THR A 1 94 ? -1.760 7.028 19.052 1.00 75.00 94 THR A CA 1
ATOM 757 C C . THR A 1 94 ? -3.070 6.430 19.578 1.00 75.00 94 THR A C 1
ATOM 759 O O . THR A 1 94 ? -3.607 6.915 20.572 1.00 75.00 94 THR A O 1
ATOM 762 N N . MET A 1 95 ? -3.558 5.333 18.986 1.00 73.12 95 MET A N 1
ATOM 763 C CA . MET A 1 95 ? -4.736 4.597 19.468 1.00 73.12 95 MET A CA 1
ATOM 764 C C . MET A 1 95 ? -4.466 3.812 20.764 1.00 73.12 95 MET A C 1
ATOM 766 O O . MET A 1 95 ? -5.402 3.524 21.515 1.00 73.12 95 MET A O 1
ATOM 770 N N . HIS A 1 96 ? -3.210 3.469 21.077 1.00 61.91 96 HIS A N 1
ATOM 771 C CA . HIS A 1 96 ? -2.868 2.849 22.360 1.00 61.91 96 HIS A CA 1
ATOM 772 C C . HIS A 1 96 ? -3.216 3.769 23.538 1.00 61.91 96 HIS A C 1
ATOM 774 O O . HIS A 1 96 ? -3.759 3.285 24.534 1.00 61.91 96 HIS A O 1
ATOM 780 N N . ASN A 1 97 ? -2.995 5.074 23.373 1.00 56.91 97 ASN A N 1
ATOM 781 C CA . ASN A 1 97 ? -3.297 6.114 24.359 1.00 56.91 97 ASN A CA 1
ATOM 782 C C . ASN A 1 97 ? -4.789 6.495 24.419 1.00 56.91 97 ASN A C 1
ATOM 784 O O . ASN A 1 97 ? -5.193 7.282 25.272 1.00 56.91 97 ASN A O 1
ATOM 788 N N . TYR A 1 98 ? -5.624 5.935 23.537 1.00 59.44 98 TYR A N 1
ATOM 789 C CA . TYR A 1 98 ? -7.068 6.144 23.558 1.00 59.44 98 TYR A CA 1
ATOM 790 C C . TYR A 1 98 ? -7.703 5.269 24.649 1.00 59.44 98 TYR A C 1
ATOM 792 O O . TYR A 1 98 ? -7.727 4.038 24.539 1.00 59.44 98 TYR A O 1
ATOM 800 N N . LYS A 1 99 ? -8.184 5.906 25.721 1.00 50.50 99 LYS A N 1
ATOM 801 C CA . LYS A 1 99 ? -8.949 5.277 26.805 1.00 50.50 99 LYS A CA 1
ATOM 802 C C . LYS A 1 99 ? -10.432 5.577 26.589 1.00 50.50 99 LYS A C 1
ATOM 804 O O . LYS A 1 99 ? -10.799 6.725 26.361 1.00 50.50 99 LYS A O 1
ATOM 809 N N . GLU A 1 100 ? -11.272 4.547 26.624 1.00 50.00 100 GLU A N 1
ATOM 810 C CA . GLU A 1 100 ? -12.718 4.701 26.448 1.00 50.00 100 GLU A CA 1
ATOM 811 C C . GLU A 1 100 ? -13.339 5.567 27.552 1.00 50.00 100 GLU A C 1
ATOM 813 O O . GLU A 1 100 ? -12.932 5.514 28.716 1.00 50.00 100 GLU A O 1
ATOM 818 N N . SER A 1 101 ? -14.349 6.353 27.172 1.00 46.94 101 SER A N 1
ATOM 819 C CA . SER A 1 101 ? -15.178 7.128 28.093 1.00 46.94 101 SER A CA 1
ATOM 820 C C . SER A 1 101 ? -15.893 6.189 29.069 1.00 46.94 101 SER A C 1
ATOM 822 O O . SER A 1 101 ? -16.693 5.345 28.665 1.00 46.94 101 SER A O 1
ATOM 824 N N . SER A 1 102 ? -15.642 6.359 30.369 1.00 47.28 102 SER A N 1
ATOM 825 C CA . SER A 1 102 ? -16.601 5.908 31.378 1.00 47.28 102 SER A CA 1
ATOM 826 C C . SER A 1 102 ? -17.842 6.791 31.261 1.00 47.28 102 SER A C 1
ATOM 828 O O . SER A 1 102 ? -17.724 8.017 31.304 1.00 47.28 102 SER A O 1
ATOM 830 N N . LYS A 1 103 ? -19.024 6.175 31.134 1.00 50.38 103 LYS A N 1
ATOM 831 C CA . LYS A 1 103 ? -20.322 6.834 30.880 1.00 50.38 103 LYS A CA 1
ATOM 832 C C . LYS A 1 103 ? -20.789 7.809 31.985 1.00 50.38 103 LYS A C 1
ATOM 834 O O . LYS A 1 103 ? -21.899 8.317 31.896 1.00 50.38 103 LYS A O 1
ATOM 839 N N . TYR A 1 104 ? -19.959 8.086 32.997 1.00 49.16 104 TYR A N 1
ATOM 840 C CA . TYR A 1 104 ? -20.315 8.862 34.193 1.00 49.16 104 TYR A CA 1
ATOM 841 C C . TYR A 1 104 ? -19.204 9.808 34.705 1.00 49.16 104 TYR A C 1
ATOM 843 O O . TYR A 1 104 ? -19.195 10.163 35.880 1.00 49.16 104 TYR A O 1
ATOM 851 N N . SER A 1 105 ? -18.239 10.214 33.868 1.00 48.03 105 SER A N 1
ATOM 852 C CA . SER A 1 105 ? -17.180 11.160 34.274 1.00 48.03 105 SER A CA 1
ATOM 853 C C . SER A 1 105 ? -17.579 12.617 34.014 1.00 48.03 105 SER A C 1
ATOM 855 O O . SER A 1 105 ? -17.784 12.997 32.865 1.00 48.03 105 SER A O 1
ATOM 857 N N . LEU A 1 106 ? -17.615 13.442 35.068 1.00 54.31 106 LEU A N 1
ATOM 858 C CA . LEU A 1 106 ? -17.786 14.907 35.001 1.00 54.31 106 LEU A CA 1
ATOM 859 C C . LEU A 1 106 ? -16.482 15.659 34.666 1.00 54.31 106 LEU A C 1
ATOM 861 O O . LEU A 1 106 ? -16.481 16.883 34.569 1.00 54.31 106 LEU A O 1
ATOM 865 N N . HIS A 1 107 ? -15.364 14.945 34.513 1.00 45.62 107 HIS A N 1
ATOM 866 C CA . HIS A 1 107 ? -14.069 15.543 34.211 1.00 45.62 107 HIS A CA 1
ATOM 867 C C . HIS A 1 107 ? -13.823 15.560 32.698 1.00 45.62 107 HIS A C 1
ATOM 869 O O . HIS A 1 107 ? -13.823 14.510 32.052 1.00 45.62 107 HIS A O 1
ATOM 875 N N . GLU A 1 108 ? -13.523 16.744 32.156 1.00 47.00 108 GLU A N 1
ATOM 876 C CA . GLU A 1 108 ? -13.076 16.999 30.777 1.00 47.00 108 GLU A CA 1
ATOM 877 C C . GLU A 1 108 ? -11.642 16.464 30.537 1.00 47.00 108 GLU A C 1
ATOM 879 O O . GLU A 1 108 ? -10.786 17.129 29.972 1.00 47.00 108 GLU A O 1
ATOM 884 N N . THR A 1 109 ? -11.313 15.246 30.972 1.00 42.03 109 THR A N 1
ATOM 885 C CA . THR A 1 109 ? -10.141 14.531 30.431 1.00 42.03 109 THR A CA 1
ATOM 886 C C . THR A 1 109 ? -10.577 13.781 29.179 1.00 42.03 109 THR A C 1
ATOM 888 O O . THR A 1 109 ? -10.543 12.557 29.075 1.00 42.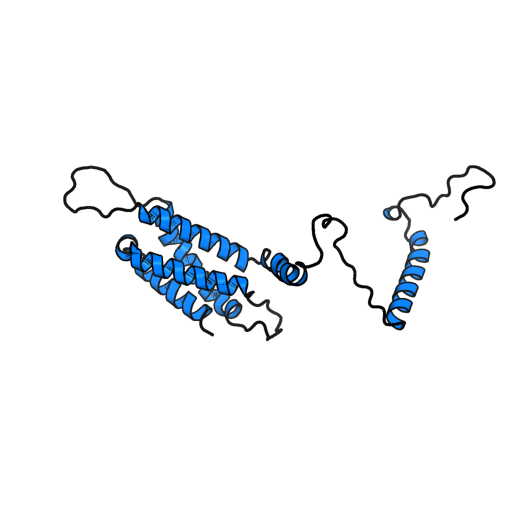03 109 THR A O 1
ATOM 891 N N . TYR A 1 110 ? -11.049 14.565 28.212 1.00 49.78 110 TYR A N 1
ATOM 892 C CA . TYR A 1 110 ? -11.258 14.129 26.847 1.00 49.78 110 TYR A CA 1
ATOM 893 C C . TYR A 1 110 ? -9.881 13.867 26.242 1.00 49.78 110 TYR A C 1
ATOM 895 O O . TYR A 1 110 ? -9.037 14.751 26.155 1.00 49.78 110 TYR A O 1
ATOM 903 N N . LEU A 1 111 ? -9.641 12.662 25.754 1.00 49.06 111 LEU A N 1
ATOM 904 C CA . LEU A 1 111 ? -8.688 12.507 24.666 1.00 49.06 111 LEU A CA 1
ATOM 905 C C . LEU A 1 111 ? -9.537 12.378 23.414 1.00 49.06 111 LEU A C 1
ATOM 907 O O . LEU A 1 111 ? -9.864 11.284 22.963 1.00 49.06 111 LEU A O 1
ATOM 911 N N . LEU A 1 112 ? -9.996 13.529 22.910 1.00 52.03 112 LEU A N 1
ATOM 912 C CA . LEU A 1 112 ? -10.622 13.636 21.597 1.00 52.03 112 LEU A CA 1
ATOM 913 C C . LEU A 1 112 ? -9.714 12.894 20.612 1.00 52.03 112 LEU A C 1
ATOM 915 O O . LEU A 1 112 ? -8.514 13.158 20.606 1.00 52.03 112 LEU A O 1
ATOM 919 N N . ALA A 1 113 ? -10.260 11.963 19.820 1.00 57.72 113 ALA A N 1
ATOM 920 C CA . ALA A 1 113 ? -9.461 11.202 18.861 1.00 57.72 113 ALA A CA 1
ATOM 921 C C . ALA A 1 113 ? -8.558 12.171 18.087 1.00 57.72 113 ALA A C 1
ATOM 923 O O . ALA A 1 113 ? -9.072 13.070 17.405 1.00 57.72 113 ALA A O 1
ATOM 924 N N . THR A 1 114 ? -7.239 12.027 18.267 1.00 65.75 114 THR A N 1
ATOM 925 C CA . THR A 1 114 ? -6.236 12.922 17.686 1.00 65.75 114 THR A CA 1
ATOM 926 C C . THR A 1 114 ? -6.510 13.043 16.192 1.00 65.75 114 THR A C 1
ATOM 928 O O . THR A 1 114 ? -6.967 12.079 15.568 1.00 65.75 114 THR A O 1
ATOM 931 N N . LYS A 1 115 ? -6.261 14.217 15.596 1.00 72.31 115 LYS A N 1
ATOM 932 C CA . LYS A 1 115 ? -6.472 14.445 14.153 1.00 72.31 115 LYS A CA 1
ATOM 933 C C . LYS A 1 115 ? -5.883 13.307 13.302 1.00 72.31 115 LYS A C 1
ATOM 935 O O . LYS A 1 115 ? -6.514 12.901 12.333 1.00 72.31 115 LYS A O 1
ATOM 940 N N . ASP A 1 116 ? -4.771 12.724 13.746 1.00 71.69 116 ASP A N 1
ATOM 941 C CA . ASP A 1 116 ? -4.092 11.584 13.123 1.00 71.69 116 ASP A CA 1
ATOM 942 C C . ASP A 1 116 ? -4.917 10.288 13.114 1.00 71.69 116 ASP A C 1
ATOM 944 O O . ASP A 1 116 ? -4.941 9.581 12.111 1.00 71.69 116 ASP A O 1
ATOM 948 N N . VAL A 1 117 ? -5.657 9.993 14.188 1.00 77.06 117 VAL A N 1
ATOM 949 C CA . VAL A 1 117 ? -6.539 8.813 14.283 1.00 77.06 117 VAL A CA 1
ATOM 950 C C . VAL A 1 117 ? -7.715 8.951 13.316 1.00 77.06 117 VAL A C 1
ATOM 952 O O . VAL A 1 117 ? -8.064 8.007 12.607 1.00 77.06 117 VAL A O 1
ATOM 955 N N . LYS A 1 118 ? -8.293 10.155 13.221 1.00 78.38 118 LYS A N 1
ATOM 956 C CA . LYS A 1 118 ? -9.363 10.453 12.256 1.00 78.38 118 LYS A CA 1
ATOM 957 C C . LYS A 1 118 ? -8.844 10.439 10.816 1.00 78.38 118 LYS A C 1
ATOM 959 O O . LYS A 1 118 ? -9.518 9.919 9.932 1.00 78.38 118 LYS A O 1
ATOM 964 N N . PHE A 1 119 ? -7.647 10.976 10.577 1.00 82.44 119 PHE A N 1
ATOM 965 C CA . PHE A 1 119 ? -6.983 10.942 9.272 1.00 82.44 119 PHE A CA 1
ATOM 966 C C . PHE A 1 119 ? -6.695 9.505 8.828 1.00 82.44 119 PHE A C 1
ATOM 968 O O . PHE A 1 119 ? -6.957 9.144 7.681 1.00 82.44 119 PHE A O 1
ATOM 975 N N . PHE A 1 120 ? -6.240 8.656 9.748 1.00 83.94 120 PHE A N 1
ATOM 976 C CA . PHE A 1 120 ? -6.036 7.238 9.490 1.00 83.94 120 PHE A CA 1
ATOM 977 C C . PHE A 1 120 ? -7.334 6.553 9.037 1.00 83.94 120 PHE A C 1
ATOM 979 O O . PHE A 1 120 ? -7.374 5.946 7.965 1.00 83.94 120 PHE A O 1
ATOM 986 N N . GLY A 1 121 ? -8.414 6.727 9.803 1.00 83.94 121 GLY A N 1
ATOM 987 C CA . GLY A 1 121 ? -9.719 6.142 9.491 1.00 83.94 121 GLY A CA 1
ATOM 988 C C . GLY A 1 121 ? -10.320 6.636 8.171 1.00 83.94 121 GLY A C 1
ATOM 989 O O . GLY A 1 121 ? -10.835 5.845 7.380 1.00 83.94 121 GLY A O 1
ATOM 990 N N . LYS A 1 122 ? -10.235 7.946 7.904 1.00 85.00 122 LYS A N 1
ATOM 991 C CA . LYS A 1 122 ? -10.921 8.592 6.771 1.00 85.00 122 LYS A CA 1
ATOM 992 C C . LYS A 1 122 ? -10.102 8.703 5.490 1.00 85.00 122 LYS A C 1
ATOM 994 O O . LYS A 1 122 ? -10.700 8.826 4.427 1.00 85.00 122 LYS A O 1
ATOM 999 N N . VAL A 1 123 ? -8.774 8.680 5.565 1.00 86.00 123 VAL A N 1
ATOM 1000 C CA . VAL A 1 123 ? -7.897 8.886 4.399 1.00 86.00 123 VAL A CA 1
ATOM 1001 C C . VAL A 1 123 ? -7.029 7.664 4.144 1.00 86.00 123 VAL A C 1
ATOM 1003 O O . VAL A 1 123 ? -7.028 7.150 3.028 1.00 86.00 123 VAL A O 1
ATOM 1006 N N . VAL A 1 124 ? -6.334 7.158 5.166 1.00 88.56 124 VAL A N 1
ATOM 1007 C CA . VAL A 1 124 ? -5.375 6.055 4.988 1.00 88.56 124 VAL A CA 1
ATOM 1008 C C . VAL A 1 124 ? -6.090 4.744 4.658 1.00 88.56 124 VAL A C 1
ATOM 1010 O O . VAL A 1 124 ? -5.715 4.081 3.694 1.00 88.56 124 VAL A O 1
ATOM 1013 N N . LEU A 1 125 ? -7.157 4.387 5.383 1.00 89.06 125 LEU A N 1
ATOM 1014 C CA . LEU A 1 125 ? -7.903 3.152 5.101 1.00 89.06 125 LEU A CA 1
ATOM 1015 C C . LEU A 1 125 ? -8.542 3.153 3.697 1.00 89.06 125 LEU A C 1
ATOM 1017 O O . LEU A 1 125 ? -8.277 2.216 2.940 1.00 89.06 125 LEU A O 1
ATOM 1021 N N . PRO A 1 126 ? -9.298 4.186 3.264 1.00 89.50 126 PRO A N 1
ATOM 1022 C CA . PRO A 1 126 ? -9.839 4.204 1.903 1.00 89.50 126 PRO A CA 1
ATOM 1023 C C . PRO A 1 126 ? -8.759 4.216 0.817 1.00 89.50 126 PRO A C 1
ATOM 1025 O O . PRO A 1 126 ? -8.965 3.641 -0.255 1.00 89.50 126 PRO A O 1
ATOM 1028 N N . LEU A 1 127 ? -7.606 4.844 1.080 1.00 90.56 127 LEU A N 1
ATOM 1029 C CA . LEU A 1 127 ? -6.468 4.836 0.161 1.00 90.56 127 LEU A CA 1
ATOM 1030 C C . LEU A 1 127 ? -5.921 3.417 -0.033 1.00 90.56 127 LEU A C 1
ATOM 1032 O O . LEU A 1 127 ? -5.735 2.998 -1.176 1.00 90.56 127 LEU A O 1
ATOM 1036 N N . ILE A 1 128 ? -5.726 2.667 1.058 1.00 88.88 128 ILE A N 1
ATOM 1037 C CA . ILE A 1 128 ? -5.306 1.258 1.013 1.00 88.88 128 ILE A CA 1
ATOM 1038 C C . ILE A 1 128 ? -6.332 0.438 0.227 1.00 88.88 128 ILE A C 1
ATOM 1040 O O . ILE A 1 128 ? -5.962 -0.265 -0.714 1.00 88.88 128 ILE A O 1
ATOM 1044 N N . GLU A 1 129 ? -7.623 0.559 0.552 1.00 89.88 129 GLU A N 1
ATOM 1045 C CA . GLU A 1 129 ? -8.680 -0.184 -0.143 1.00 89.88 129 GLU A CA 1
ATOM 1046 C C . GLU A 1 129 ? -8.636 0.060 -1.658 1.00 89.88 129 GLU A C 1
ATOM 1048 O O . GLU A 1 129 ? -8.618 -0.886 -2.450 1.00 89.88 129 GLU A O 1
ATOM 1053 N N . LYS A 1 130 ? -8.598 1.331 -2.072 1.00 90.00 130 LYS A N 1
ATOM 1054 C CA . LYS A 1 130 ? -8.659 1.712 -3.486 1.00 90.00 130 LYS A CA 1
ATOM 1055 C C . LYS A 1 130 ? -7.391 1.319 -4.239 1.00 90.00 130 LYS A C 1
ATOM 1057 O O . LYS A 1 130 ? -7.492 0.833 -5.366 1.00 90.00 130 LYS A O 1
ATOM 1062 N N . TYR A 1 131 ? -6.221 1.481 -3.624 1.00 89.94 131 TYR A N 1
ATOM 1063 C CA . TYR A 1 131 ? -4.945 1.132 -4.242 1.00 89.94 131 TYR A CA 1
ATOM 1064 C C . TYR A 1 131 ? -4.857 -0.366 -4.549 1.00 89.94 131 TYR A C 1
ATOM 1066 O O . TYR A 1 131 ? -4.674 -0.749 -5.705 1.00 89.94 131 TYR A O 1
ATOM 1074 N N . PHE A 1 132 ? -5.071 -1.226 -3.550 1.00 87.75 132 PHE A N 1
ATOM 1075 C CA . PHE A 1 132 ? -4.986 -2.675 -3.754 1.00 87.75 132 PHE A CA 1
ATOM 1076 C C . PHE A 1 132 ? -6.122 -3.215 -4.629 1.00 87.75 132 PHE A C 1
ATOM 1078 O O . PHE A 1 132 ? -5.935 -4.209 -5.330 1.00 87.75 132 PHE A O 1
ATOM 1085 N N . ARG A 1 133 ? -7.281 -2.544 -4.661 1.00 88.38 133 ARG A N 1
ATOM 1086 C CA . ARG A 1 133 ? -8.366 -2.900 -5.582 1.00 88.38 133 ARG A CA 1
ATOM 1087 C C . ARG A 1 133 ? -7.996 -2.630 -7.043 1.00 88.38 133 ARG A C 1
ATOM 1089 O O . ARG A 1 133 ? -8.282 -3.477 -7.885 1.00 88.38 133 ARG A O 1
ATOM 1096 N N . SER A 1 134 ? -7.360 -1.496 -7.342 1.00 88.19 134 SER A N 1
ATOM 1097 C CA . SER A 1 134 ? -6.943 -1.144 -8.709 1.00 88.19 134 SER A CA 1
ATOM 1098 C C . SER A 1 134 ? -5.682 -1.884 -9.162 1.00 88.19 134 SER A C 1
ATOM 1100 O O . SER A 1 134 ? -5.582 -2.271 -10.323 1.00 88.19 134 SER A O 1
ATOM 1102 N N . HIS A 1 135 ? -4.731 -2.122 -8.256 1.00 86.44 135 HIS A N 1
ATOM 1103 C CA . HIS A 1 135 ? -3.432 -2.727 -8.573 1.00 86.44 135 HIS A CA 1
ATOM 1104 C C . HIS A 1 135 ? -3.344 -4.216 -8.213 1.00 86.44 135 HIS A C 1
ATOM 1106 O O . HIS A 1 135 ? -2.249 -4.759 -8.102 1.00 86.44 135 HIS A O 1
ATOM 1112 N N . LYS A 1 136 ? -4.476 -4.918 -8.076 1.00 84.00 136 LYS A N 1
ATOM 1113 C CA . LYS A 1 136 ? -4.508 -6.349 -7.725 1.00 84.00 136 LYS A CA 1
ATOM 1114 C C . LYS A 1 136 ? -3.613 -7.204 -8.642 1.00 84.00 136 LYS A C 1
ATOM 1116 O O . LYS A 1 136 ? -2.833 -8.022 -8.162 1.00 84.00 136 LYS A O 1
ATOM 1121 N N . ASN A 1 137 ? -3.657 -6.961 -9.952 1.00 81.25 137 ASN A N 1
ATOM 1122 C CA . ASN A 1 137 ? -2.877 -7.725 -10.934 1.00 81.25 137 ASN A CA 1
ATOM 1123 C C . ASN A 1 137 ? -1.355 -7.534 -10.781 1.00 81.25 137 ASN A C 1
ATOM 1125 O O . ASN A 1 137 ? -0.596 -8.448 -11.098 1.00 81.25 137 ASN A O 1
ATOM 1129 N N . TYR A 1 138 ? -0.903 -6.390 -10.249 1.00 84.69 138 TYR A N 1
ATOM 1130 C CA . TYR A 1 138 ? 0.519 -6.123 -9.992 1.00 84.69 138 TYR A CA 1
ATOM 1131 C C . TYR A 1 138 ? 1.099 -7.073 -8.932 1.00 84.69 138 TYR A C 1
ATOM 1133 O O . TYR A 1 138 ? 2.223 -7.553 -9.075 1.00 84.69 138 TYR A O 1
ATOM 1141 N N . PHE A 1 139 ? 0.317 -7.374 -7.890 1.00 81.94 139 PHE A N 1
ATOM 1142 C CA . PHE A 1 139 ? 0.743 -8.221 -6.772 1.00 81.94 139 PHE A CA 1
ATOM 1143 C C . PHE A 1 139 ? 0.563 -9.723 -7.041 1.00 81.94 139 PHE A C 1
ATOM 1145 O O . PHE A 1 139 ? 1.367 -10.527 -6.562 1.00 81.94 139 PHE A O 1
ATOM 1152 N N . ILE A 1 140 ? -0.428 -10.098 -7.855 1.00 80.50 140 ILE A N 1
ATOM 1153 C CA . ILE A 1 140 ? -0.738 -11.505 -8.158 1.00 80.50 140 ILE A CA 1
ATOM 1154 C C . ILE A 1 140 ? 0.184 -12.090 -9.218 1.00 80.50 140 ILE A C 1
ATOM 1156 O O . ILE A 1 140 ? 0.573 -13.249 -9.102 1.00 80.50 140 ILE A O 1
ATOM 1160 N N . THR A 1 141 ? 0.557 -11.312 -10.240 1.00 74.44 141 THR A N 1
ATOM 1161 C CA . THR A 1 141 ? 1.306 -11.859 -11.381 1.00 74.44 141 THR A CA 1
ATOM 1162 C C . THR A 1 141 ? 2.640 -12.455 -10.901 1.00 74.44 141 THR A C 1
ATOM 1164 O O . THR A 1 141 ? 3.476 -11.719 -10.358 1.00 74.44 141 THR A O 1
ATOM 1167 N N . PRO A 1 142 ? 2.873 -13.771 -11.078 1.00 64.44 142 PRO A N 1
ATOM 1168 C CA . PRO A 1 142 ? 4.099 -14.407 -10.625 1.00 64.44 142 PRO A CA 1
ATOM 1169 C C . PRO A 1 142 ? 5.301 -13.812 -11.348 1.00 64.44 142 PRO A C 1
ATOM 1171 O O . PRO A 1 142 ? 5.273 -13.613 -12.561 1.00 64.44 142 PRO A O 1
ATOM 1174 N N . SER A 1 143 ? 6.384 -13.572 -10.609 1.00 59.75 143 SER A N 1
ATOM 1175 C CA . SER A 1 143 ? 7.617 -12.976 -11.138 1.00 59.75 143 SER A CA 1
ATOM 1176 C C . SER A 1 143 ? 8.292 -13.818 -12.236 1.00 59.75 143 SER A C 1
ATOM 1178 O O . SER A 1 143 ? 9.237 -13.348 -12.863 1.00 59.75 143 SER A O 1
ATOM 1180 N N . SER A 1 144 ? 7.831 -15.055 -12.473 1.00 57.50 144 SER A N 1
ATOM 1181 C CA . SER A 1 144 ? 8.300 -15.941 -13.544 1.00 57.50 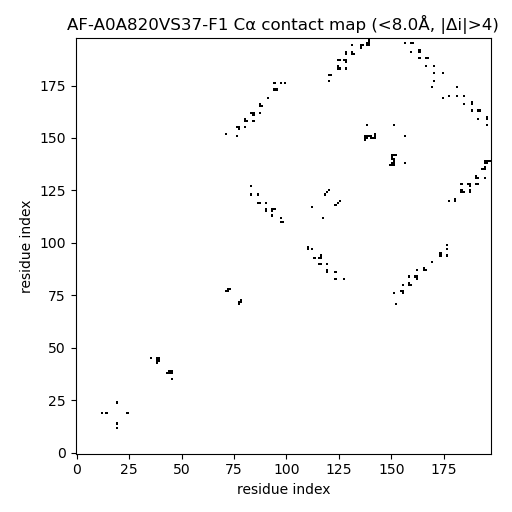144 SER A CA 1
ATOM 1182 C C . SER A 1 144 ? 7.732 -15.594 -14.926 1.00 57.50 144 SER A C 1
ATOM 1184 O O . SER A 1 144 ? 8.361 -15.909 -15.937 1.00 57.50 144 SER A O 1
ATOM 1186 N N . LEU A 1 145 ? 6.580 -14.917 -14.997 1.00 53.47 145 LEU A N 1
ATOM 1187 C CA . LEU A 1 145 ? 5.958 -14.496 -16.252 1.00 53.47 145 LEU A CA 1
ATOM 1188 C C . LEU A 1 145 ? 6.521 -13.127 -16.651 1.00 53.47 145 LEU A C 1
ATOM 1190 O O . LEU A 1 145 ? 6.073 -12.090 -16.168 1.00 53.47 145 LEU A O 1
ATOM 1194 N N . LYS A 1 146 ? 7.525 -13.129 -17.536 1.00 50.94 146 LYS A N 1
ATOM 1195 C CA . LYS A 1 146 ? 8.185 -11.931 -18.097 1.00 50.94 146 LYS A CA 1
ATOM 1196 C C . LYS A 1 146 ? 7.296 -11.181 -19.105 1.00 50.94 146 LYS A C 1
ATOM 1198 O O . LYS A 1 146 ? 7.740 -10.853 -20.203 1.00 50.94 146 LYS A O 1
ATOM 1203 N N . THR A 1 147 ? 6.041 -10.914 -18.770 1.00 45.38 147 THR A N 1
ATOM 1204 C CA . THR A 1 147 ? 5.142 -10.151 -19.641 1.00 45.38 147 THR A CA 1
ATOM 1205 C C . THR A 1 147 ? 5.201 -8.685 -19.239 1.00 45.38 147 THR A C 1
ATOM 1207 O O . THR A 1 147 ? 4.551 -8.334 -18.272 1.00 45.38 147 THR A O 1
ATOM 1210 N N . GLY A 1 148 ? 5.978 -7.874 -19.973 1.00 50.38 148 GLY A N 1
ATOM 1211 C CA . GLY A 1 148 ? 5.916 -6.409 -20.217 1.00 50.38 148 GLY A CA 1
ATOM 1212 C C . GLY A 1 148 ? 5.509 -5.376 -19.141 1.00 50.38 148 GLY A C 1
ATOM 1213 O O . GLY A 1 148 ? 5.974 -4.242 -19.203 1.00 50.38 148 GLY A O 1
ATOM 1214 N N . MET A 1 149 ? 4.666 -5.705 -18.168 1.00 56.22 149 MET A N 1
ATOM 1215 C CA . MET A 1 149 ? 4.263 -4.890 -17.027 1.00 56.22 149 MET A CA 1
ATOM 1216 C C . MET A 1 149 ? 5.038 -5.361 -15.798 1.00 56.22 149 MET A C 1
ATOM 1218 O O . MET A 1 149 ? 4.989 -6.532 -15.444 1.00 56.22 149 MET A O 1
ATOM 1222 N N . GLY A 1 150 ? 5.773 -4.453 -15.152 1.00 64.94 150 GLY A N 1
ATOM 1223 C CA . GLY A 1 150 ? 6.570 -4.790 -13.974 1.00 64.94 150 GLY A CA 1
ATOM 1224 C C . GLY A 1 150 ? 5.729 -5.468 -12.888 1.00 64.94 150 GLY A C 1
ATOM 1225 O O . GLY A 1 150 ? 4.655 -4.983 -12.547 1.00 64.94 150 GLY A O 1
ATOM 1226 N N . ASN A 1 151 ? 6.221 -6.585 -12.358 1.00 74.19 151 ASN A N 1
ATOM 1227 C CA . ASN A 1 151 ? 5.591 -7.327 -11.267 1.00 74.19 151 ASN A CA 1
ATOM 1228 C C . ASN A 1 151 ? 6.053 -6.801 -9.902 1.00 74.19 151 ASN A C 1
ATOM 1230 O O . ASN A 1 151 ? 7.171 -6.278 -9.775 1.00 74.19 151 ASN A O 1
ATOM 1234 N N . ALA A 1 152 ? 5.235 -7.039 -8.871 1.00 78.19 152 ALA A N 1
ATOM 1235 C CA . ALA A 1 152 ? 5.614 -6.791 -7.485 1.00 78.19 152 ALA A CA 1
ATOM 1236 C C . ALA A 1 152 ? 6.884 -7.559 -7.093 1.00 78.19 152 ALA A C 1
ATOM 1238 O O . ALA A 1 152 ? 7.007 -8.768 -7.321 1.00 78.19 152 ALA A O 1
ATOM 1239 N N . SER A 1 153 ? 7.825 -6.852 -6.472 1.00 80.00 153 SER A N 1
ATOM 1240 C CA . SER A 1 153 ? 9.022 -7.451 -5.884 1.00 80.00 153 SER A CA 1
ATOM 1241 C C . SER A 1 153 ? 8.657 -8.306 -4.666 1.00 80.00 153 SER A C 1
ATOM 1243 O O . SER A 1 153 ? 7.661 -8.048 -3.991 1.00 80.00 153 SER A O 1
ATOM 1245 N N . VAL A 1 154 ? 9.498 -9.290 -4.336 1.00 81.12 154 VAL A N 1
ATOM 1246 C CA . VAL A 1 154 ? 9.337 -10.124 -3.130 1.00 81.12 154 VAL A CA 1
ATOM 1247 C C . VAL A 1 154 ? 9.217 -9.251 -1.874 1.00 81.12 154 VAL A C 1
ATOM 1249 O O . VAL A 1 154 ? 8.300 -9.449 -1.085 1.00 81.12 154 VAL A O 1
ATOM 1252 N N . LYS A 1 155 ? 10.037 -8.194 -1.763 1.00 83.94 155 LYS A N 1
ATOM 1253 C CA . LYS A 1 155 ? 9.959 -7.221 -0.658 1.00 83.94 155 LYS A CA 1
ATOM 1254 C C . LYS A 1 155 ? 8.605 -6.504 -0.579 1.00 83.94 155 LYS A C 1
ATOM 1256 O O . LYS A 1 155 ? 8.074 -6.289 0.503 1.00 83.94 155 LYS A O 1
ATOM 1261 N N . GLU A 1 156 ? 8.021 -6.126 -1.718 1.00 85.31 156 GLU A N 1
ATOM 1262 C CA . GLU A 1 156 ? 6.711 -5.452 -1.752 1.00 85.31 156 GLU A CA 1
ATOM 1263 C C . GLU A 1 156 ? 5.585 -6.407 -1.325 1.00 85.31 156 GLU A C 1
ATOM 1265 O O . GLU A 1 156 ? 4.637 -5.994 -0.650 1.00 85.31 156 GLU A O 1
ATOM 1270 N N . LYS A 1 157 ? 5.707 -7.699 -1.660 1.00 86.75 157 LYS A N 1
ATOM 1271 C CA . LYS A 1 157 ? 4.785 -8.741 -1.187 1.00 86.75 157 LYS A CA 1
ATOM 1272 C C . LYS A 1 157 ? 4.905 -8.959 0.324 1.00 86.75 157 LYS A C 1
ATOM 1274 O O . LYS A 1 157 ? 3.884 -8.996 1.008 1.00 86.75 157 LYS A O 1
ATOM 1279 N N . GLU A 1 158 ? 6.124 -9.011 0.862 1.00 87.81 158 GLU A N 1
ATOM 1280 C CA . GLU A 1 158 ? 6.368 -9.100 2.310 1.00 87.81 158 GLU A CA 1
ATOM 1281 C C . GLU A 1 158 ? 5.790 -7.896 3.066 1.00 87.81 158 GLU A C 1
ATOM 1283 O O . GLU A 1 158 ? 5.082 -8.070 4.060 1.00 87.81 158 GLU A O 1
ATOM 1288 N N . MET A 1 159 ? 6.006 -6.674 2.566 1.00 89.56 159 MET A N 1
ATOM 1289 C CA . MET A 1 159 ? 5.426 -5.464 3.161 1.00 89.56 159 MET A CA 1
ATOM 1290 C C . MET A 1 159 ? 3.895 -5.470 3.119 1.00 89.56 159 MET A C 1
ATOM 1292 O O . MET A 1 159 ? 3.260 -5.048 4.083 1.00 89.56 159 MET A O 1
ATOM 1296 N N . SER A 1 160 ? 3.291 -5.991 2.048 1.00 89.31 160 SER A N 1
ATOM 1297 C CA . SER A 1 160 ? 1.831 -6.135 1.946 1.00 89.31 160 SER A CA 1
ATOM 1298 C C . SER A 1 160 ? 1.281 -7.117 2.989 1.00 89.31 160 SER A C 1
ATOM 1300 O O . SER A 1 160 ? 0.256 -6.841 3.615 1.00 89.31 160 SER A O 1
ATOM 1302 N 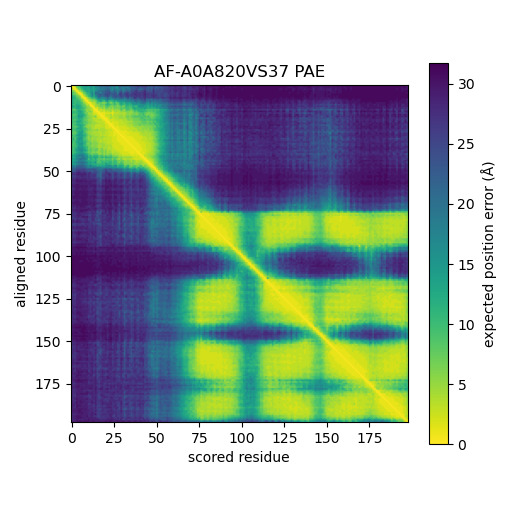N . CYS A 1 161 ? 1.988 -8.225 3.237 1.00 89.38 161 CYS A N 1
ATOM 1303 C CA . CYS A 1 161 ? 1.653 -9.172 4.302 1.00 89.38 161 CYS A CA 1
ATOM 1304 C C . CYS A 1 161 ? 1.811 -8.547 5.699 1.00 89.38 161 CYS A C 1
ATOM 1306 O O . CYS A 1 161 ? 0.908 -8.641 6.530 1.00 89.38 161 CYS A O 1
ATOM 1308 N N . SER A 1 162 ? 2.907 -7.823 5.942 1.00 90.94 162 SER A N 1
ATOM 1309 C CA . SER A 1 162 ? 3.133 -7.089 7.197 1.00 90.94 162 SER A CA 1
ATOM 1310 C C . SER A 1 162 ? 2.033 -6.055 7.462 1.00 90.94 162 SER A C 1
ATOM 1312 O O . SER A 1 162 ? 1.497 -5.984 8.571 1.00 90.94 162 SER A O 1
ATOM 1314 N N . LEU A 1 163 ? 1.625 -5.313 6.427 1.00 91.25 163 LEU A N 1
ATOM 1315 C CA . LEU A 1 163 ? 0.519 -4.361 6.492 1.00 91.25 163 LEU A CA 1
ATOM 1316 C C . LEU A 1 163 ? -0.792 -5.055 6.888 1.00 91.25 163 LEU A C 1
ATOM 1318 O O . LEU A 1 163 ? -1.495 -4.568 7.775 1.00 91.25 163 LEU A O 1
ATOM 1322 N N . PHE A 1 164 ? -1.100 -6.207 6.281 1.00 90.69 164 PHE A N 1
ATOM 1323 C CA . PHE A 1 164 ? -2.266 -7.014 6.646 1.00 90.69 164 PHE A CA 1
ATOM 1324 C C . PHE A 1 164 ? -2.219 -7.446 8.118 1.00 90.69 164 PHE A C 1
ATOM 1326 O O . PHE A 1 164 ? -3.177 -7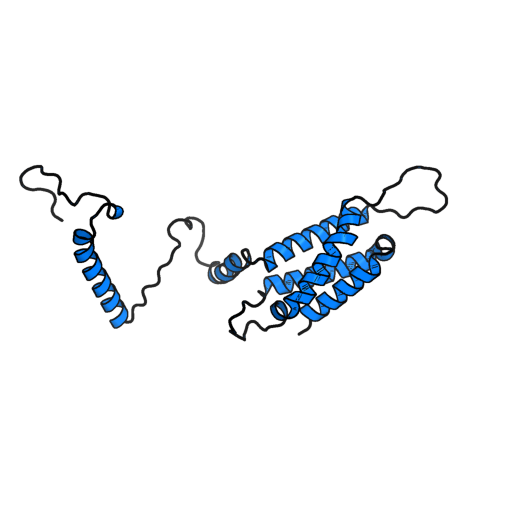.208 8.854 1.00 90.69 164 PHE A O 1
ATOM 1333 N N . CYS A 1 165 ? -1.100 -8.017 8.568 1.00 90.75 165 CYS A N 1
ATOM 1334 C CA . CYS A 1 165 ? -0.938 -8.490 9.942 1.00 90.75 165 CYS A CA 1
ATOM 1335 C C . CYS A 1 165 ? -1.078 -7.356 10.964 1.00 90.75 165 CYS A C 1
ATOM 1337 O O . CYS A 1 165 ? -1.808 -7.502 11.946 1.00 90.75 165 CYS A O 1
ATOM 1339 N N . LYS A 1 166 ? -0.437 -6.205 10.723 1.00 91.12 166 LYS A N 1
ATOM 1340 C CA . LYS A 1 166 ? -0.519 -5.034 11.610 1.00 91.12 166 LYS A CA 1
ATOM 1341 C C . LYS A 1 166 ? -1.930 -4.456 11.663 1.00 91.12 166 LYS A C 1
ATOM 1343 O O . LYS A 1 166 ? -2.425 -4.182 12.753 1.00 91.12 166 LYS A O 1
ATOM 1348 N N . LEU A 1 167 ? -2.609 -4.327 10.521 1.00 88.56 167 LEU A N 1
ATOM 1349 C CA . LEU A 1 167 ? -3.998 -3.855 10.475 1.00 88.56 167 LEU A CA 1
ATOM 1350 C C . LEU A 1 167 ? -4.962 -4.817 11.178 1.00 88.56 167 LEU A C 1
ATOM 1352 O O . LEU A 1 167 ? -5.823 -4.371 11.936 1.00 88.56 167 LEU A O 1
ATOM 1356 N N . ALA A 1 168 ? -4.820 -6.124 10.954 1.00 88.94 168 ALA A N 1
ATOM 1357 C CA . ALA A 1 168 ? -5.654 -7.138 11.593 1.00 88.94 168 ALA A CA 1
ATOM 1358 C C . ALA A 1 168 ? -5.439 -7.167 13.115 1.00 88.94 168 ALA A C 1
ATOM 1360 O O . ALA A 1 168 ? -6.407 -7.208 13.879 1.00 88.94 168 ALA A O 1
ATOM 1361 N N . PHE A 1 169 ? -4.182 -7.088 13.561 1.00 89.19 169 PHE A N 1
ATOM 1362 C CA . PHE A 1 169 ? -3.841 -6.996 14.978 1.00 89.19 169 PHE A CA 1
ATOM 1363 C C . PHE A 1 169 ? -4.401 -5.719 15.614 1.00 89.19 169 PHE A C 1
ATOM 1365 O O . PHE A 1 169 ? -5.036 -5.791 16.666 1.00 89.19 169 PHE A O 1
ATOM 1372 N N . LEU A 1 170 ? -4.244 -4.567 14.954 1.00 85.81 170 LEU A N 1
ATOM 1373 C CA . LEU A 1 170 ? -4.767 -3.284 15.425 1.00 85.81 170 LEU A CA 1
ATOM 1374 C C . LEU A 1 170 ? -6.297 -3.305 15.549 1.00 85.81 170 LEU A C 1
ATOM 1376 O O . LEU A 1 170 ? -6.832 -2.884 16.575 1.00 85.81 170 LEU A O 1
ATOM 1380 N N . LEU A 1 171 ? -7.001 -3.852 14.552 1.00 85.56 171 LEU A N 1
ATOM 1381 C CA . LEU A 1 171 ? -8.458 -4.003 14.590 1.00 85.56 171 LEU A CA 1
ATOM 1382 C C . LEU A 1 171 ? -8.905 -4.896 15.756 1.00 85.56 171 LEU A C 1
ATOM 1384 O O . LEU A 1 171 ? -9.896 -4.584 16.413 1.00 85.56 171 LEU A O 1
ATOM 1388 N N . ARG A 1 172 ? -8.174 -5.983 16.039 1.00 85.75 172 ARG A N 1
ATOM 1389 C CA . ARG A 1 172 ? -8.486 -6.901 17.146 1.00 85.75 172 ARG A CA 1
ATOM 1390 C C . ARG A 1 172 ? -8.231 -6.270 18.515 1.00 85.75 172 ARG A C 1
ATOM 1392 O O . ARG A 1 172 ? -9.043 -6.446 19.414 1.00 85.75 172 ARG A O 1
ATOM 1399 N N . GLN A 1 173 ? -7.131 -5.538 18.670 1.00 82.12 173 GLN A N 1
ATOM 1400 C CA . GLN A 1 173 ? -6.755 -4.904 19.939 1.00 82.12 173 GLN A CA 1
ATOM 1401 C C . GLN A 1 173 ? -7.598 -3.670 20.270 1.00 82.12 173 GLN A C 1
ATOM 1403 O O . GLN A 1 173 ? -7.787 -3.339 21.439 1.00 82.12 173 GLN A O 1
ATOM 1408 N N . LYS A 1 174 ? -8.077 -2.950 19.251 1.00 75.62 174 LYS A N 1
ATOM 1409 C CA . LYS A 1 174 ? -8.706 -1.631 19.412 1.00 75.62 174 LYS A CA 1
ATOM 1410 C C . LYS A 1 174 ? -10.041 -1.520 18.679 1.00 75.62 174 LYS A C 1
ATOM 1412 O O . LYS A 1 174 ? -10.387 -0.451 18.191 1.00 75.62 174 LYS A O 1
ATOM 1417 N N . PHE A 1 175 ? -10.817 -2.603 18.649 1.00 74.94 175 PHE A N 1
ATOM 1418 C CA . PHE A 1 175 ? -12.095 -2.692 17.929 1.00 74.94 175 PHE A CA 1
ATOM 1419 C C . PHE A 1 175 ? -13.060 -1.529 18.229 1.00 74.94 175 PHE A C 1
ATOM 1421 O O . PHE A 1 175 ? -13.625 -0.929 17.318 1.00 74.94 175 PHE A O 1
ATOM 1428 N N . SER A 1 176 ? -13.187 -1.161 19.503 1.00 68.38 176 SER A N 1
ATOM 1429 C CA . SER A 1 176 ? -14.061 -0.080 19.972 1.00 68.38 176 SER A CA 1
ATOM 1430 C C . SER A 1 176 ? -13.646 1.311 19.468 1.00 68.38 176 SER A C 1
ATOM 1432 O O . SER A 1 176 ? -14.498 2.127 19.121 1.00 68.38 176 SER A O 1
ATOM 1434 N N . ALA A 1 177 ? -12.340 1.564 19.310 1.00 67.81 177 ALA A N 1
ATOM 1435 C CA . ALA A 1 177 ? -11.822 2.843 18.816 1.00 67.81 177 ALA A CA 1
ATOM 1436 C C . ALA A 1 177 ? -12.104 3.074 17.320 1.00 67.81 177 ALA A C 1
ATOM 1438 O O . ALA A 1 177 ? -12.091 4.218 16.867 1.00 67.81 177 ALA A O 1
ATOM 1439 N N . PHE A 1 178 ? -12.372 2.012 16.549 1.00 70.19 178 PHE A N 1
ATOM 1440 C CA . PHE A 1 178 ? -12.714 2.135 15.131 1.00 70.19 178 PHE A CA 1
ATOM 1441 C C . PHE A 1 178 ? -14.166 2.568 14.902 1.00 70.19 178 PHE A C 1
ATOM 1443 O O . PHE A 1 178 ? -14.428 3.234 13.905 1.00 70.19 178 PHE A O 1
ATOM 1450 N N . GLY A 1 179 ? -15.113 2.215 15.781 1.00 74.75 179 GLY A N 1
ATOM 1451 C CA . GLY A 1 179 ? -16.523 2.622 15.673 1.00 74.75 179 GLY A CA 1
ATOM 1452 C C . GLY A 1 179 ? -17.107 2.481 14.254 1.00 74.75 179 GLY A C 1
ATOM 1453 O O . GLY A 1 179 ? -17.289 1.373 13.751 1.00 74.75 179 GLY A O 1
ATOM 1454 N N . SER A 1 180 ? -17.373 3.608 13.579 1.00 75.69 180 SER A N 1
ATOM 1455 C CA . SER A 1 180 ? -17.903 3.653 12.202 1.00 75.69 180 SER A CA 1
ATOM 1456 C C . SER A 1 180 ? -16.934 3.160 11.119 1.00 75.69 180 SER A C 1
ATOM 1458 O O . SER A 1 180 ? -17.361 2.776 10.031 1.00 75.69 180 SER A O 1
ATOM 1460 N N . ASP A 1 181 ? -15.631 3.181 11.391 1.00 79.69 181 ASP A N 1
ATOM 1461 C CA . ASP A 1 181 ? -14.582 2.845 10.426 1.00 79.69 181 ASP A CA 1
ATOM 1462 C C . ASP A 1 181 ? -14.281 1.331 10.396 1.00 79.69 181 ASP A C 1
ATOM 1464 O O . ASP A 1 181 ? -13.538 0.851 9.542 1.00 79.69 181 ASP A O 1
ATOM 1468 N N . VAL A 1 182 ? -14.925 0.523 11.249 1.00 83.50 182 VAL A N 1
ATOM 1469 C CA . VAL A 1 182 ? -14.775 -0.947 11.236 1.00 83.50 182 VAL A CA 1
ATOM 1470 C C . VAL A 1 182 ? -15.130 -1.532 9.865 1.00 83.50 182 VAL A C 1
ATOM 1472 O O . VAL A 1 182 ? -14.411 -2.390 9.347 1.00 83.50 182 VAL A O 1
ATOM 1475 N N . SER A 1 183 ? -16.204 -1.048 9.228 1.00 84.94 183 SER A N 1
ATOM 1476 C CA . SER A 1 183 ? -16.624 -1.577 7.925 1.00 84.94 183 SER A CA 1
ATOM 1477 C C . SER A 1 183 ? -15.597 -1.312 6.822 1.00 84.94 183 SER A C 1
ATOM 1479 O O . SER A 1 183 ? -15.472 -2.158 5.933 1.00 84.94 183 SER A O 1
ATOM 1481 N N . ILE A 1 184 ? -14.894 -0.171 6.847 1.00 86.88 184 ILE A N 1
ATOM 1482 C CA . ILE A 1 184 ? -13.851 0.131 5.857 1.00 86.88 184 ILE A CA 1
ATOM 1483 C C . ILE A 1 184 ? -12.605 -0.711 6.146 1.00 86.88 184 ILE A C 1
ATOM 1485 O O . ILE A 1 184 ? -12.076 -1.324 5.222 1.00 86.88 184 ILE A O 1
ATOM 1489 N N . THR A 1 185 ? -12.209 -0.875 7.415 1.00 86.00 185 THR A N 1
ATOM 1490 C CA . THR A 1 185 ? -11.061 -1.715 7.800 1.00 86.00 185 THR A CA 1
ATOM 1491 C C . THR A 1 185 ? -11.256 -3.167 7.374 1.00 86.00 185 THR A C 1
ATOM 1493 O O . THR A 1 185 ? -10.365 -3.764 6.772 1.00 86.00 185 THR A O 1
ATOM 1496 N N . VAL A 1 186 ? -12.442 -3.738 7.602 1.00 88.44 186 VAL A N 1
ATOM 1497 C CA . VAL A 1 186 ? -12.762 -5.108 7.163 1.00 88.44 186 VAL A CA 1
ATOM 1498 C C . VAL A 1 186 ? -12.707 -5.225 5.638 1.00 88.44 186 VAL A C 1
ATOM 1500 O O . VAL A 1 186 ? -12.244 -6.237 5.109 1.00 88.44 186 VAL A O 1
ATOM 1503 N N . ARG A 1 187 ? -13.152 -4.198 4.908 1.00 88.62 187 ARG A N 1
ATOM 1504 C CA . ARG A 1 187 ? -13.084 -4.180 3.442 1.00 88.62 187 ARG A CA 1
ATOM 1505 C C . ARG A 1 187 ? -11.638 -4.090 2.948 1.00 88.62 187 ARG A C 1
ATOM 1507 O O . ARG A 1 187 ? -11.275 -4.851 2.054 1.00 88.62 187 ARG A O 1
ATOM 1514 N N . CYS A 1 188 ? -10.804 -3.271 3.590 1.00 88.75 188 CYS A N 1
ATOM 1515 C CA . CYS A 1 188 ? -9.361 -3.203 3.340 1.00 88.75 188 CYS A CA 1
ATOM 1516 C C . CYS A 1 188 ? -8.701 -4.571 3.532 1.00 88.75 188 CYS A C 1
ATOM 1518 O O . CYS A 1 188 ? -8.003 -5.040 2.638 1.00 88.75 188 CYS A O 1
ATOM 1520 N N . LEU A 1 189 ? -8.977 -5.243 4.656 1.00 89.69 189 LEU A N 1
ATOM 1521 C CA . LEU A 1 189 ? -8.442 -6.576 4.947 1.00 89.69 189 LEU A CA 1
ATOM 1522 C C . LEU A 1 189 ? -8.866 -7.598 3.884 1.00 89.69 189 LEU A C 1
ATOM 1524 O O . LEU A 1 189 ? -8.026 -8.340 3.389 1.00 89.69 189 LEU A O 1
ATOM 1528 N N . LYS A 1 190 ? -10.136 -7.597 3.456 1.00 89.38 190 LYS A N 1
ATOM 1529 C CA . LYS A 1 190 ? -10.617 -8.480 2.374 1.00 89.38 190 LYS A CA 1
ATOM 1530 C C . LYS A 1 190 ? -9.899 -8.234 1.043 1.00 89.38 190 LYS A C 1
ATOM 1532 O O . LYS A 1 190 ? -9.625 -9.186 0.315 1.00 89.38 190 LYS A O 1
ATOM 1537 N N . VAL A 1 191 ? -9.634 -6.975 0.696 1.00 89.38 191 VAL A N 1
ATOM 1538 C CA . VAL A 1 191 ? -8.926 -6.620 -0.545 1.00 89.38 191 VAL A CA 1
ATOM 1539 C C . VAL A 1 191 ? -7.446 -7.001 -0.459 1.00 89.38 191 VAL A C 1
ATOM 1541 O O . VAL A 1 191 ? -6.925 -7.559 -1.421 1.00 89.38 191 VAL A O 1
ATOM 1544 N N . LEU A 1 192 ? -6.801 -6.774 0.689 1.00 87.81 192 LEU A N 1
ATOM 1545 C CA . LEU A 1 192 ? -5.415 -7.176 0.947 1.00 87.81 192 LEU A CA 1
ATOM 1546 C C . LEU A 1 192 ? -5.235 -8.691 0.860 1.00 87.81 192 LEU A C 1
ATOM 1548 O O . LEU A 1 192 ? -4.345 -9.143 0.148 1.00 87.81 192 LEU A O 1
ATOM 1552 N N . VAL A 1 193 ? -6.111 -9.475 1.500 1.00 89.19 193 VAL A N 1
ATOM 1553 C CA . VAL A 1 193 ? -6.077 -10.946 1.408 1.00 89.19 193 VAL A CA 1
ATOM 1554 C C . VAL A 1 193 ? -6.146 -11.378 -0.048 1.00 89.19 193 VAL A C 1
ATOM 1556 O O . VAL A 1 193 ? -5.287 -12.114 -0.496 1.00 89.19 193 VAL A O 1
ATOM 1559 N N . ARG A 1 194 ? -7.080 -10.836 -0.834 1.00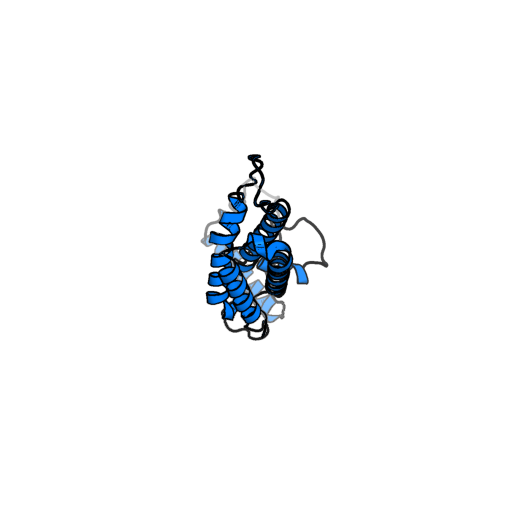 85.19 194 ARG A N 1
ATOM 1560 C CA . ARG A 1 194 ? -7.197 -11.156 -2.268 1.00 85.19 194 ARG A CA 1
ATOM 1561 C C . ARG A 1 194 ? -5.991 -10.748 -3.117 1.00 85.19 194 ARG A C 1
ATOM 1563 O O . ARG A 1 194 ? -5.927 -11.178 -4.263 1.00 85.19 194 ARG A O 1
ATOM 1570 N N . ALA A 1 195 ? -5.142 -9.840 -2.642 1.00 80.38 195 ALA A N 1
ATOM 1571 C CA . ALA A 1 195 ? -3.925 -9.423 -3.336 1.00 80.38 195 ALA A CA 1
ATOM 1572 C C . ALA A 1 195 ? -2.696 -10.252 -2.915 1.00 80.38 195 ALA A C 1
ATOM 1574 O O . ALA A 1 195 ? -1.721 -10.290 -3.662 1.00 80.38 195 ALA A O 1
ATOM 1575 N N . ILE A 1 196 ? -2.744 -10.883 -1.735 1.00 81.94 196 ILE A N 1
ATOM 1576 C CA . ILE A 1 196 ? -1.688 -11.746 -1.183 1.00 81.94 196 ILE A CA 1
ATOM 1577 C C . ILE A 1 196 ? -1.934 -13.220 -1.544 1.00 81.94 196 ILE A C 1
ATOM 1579 O O . ILE A 1 196 ? -0.984 -13.930 -1.856 1.00 81.94 196 ILE A O 1
ATOM 1583 N N . ASP A 1 197 ? -3.191 -13.656 -1.490 1.00 75.12 197 ASP A N 1
ATOM 1584 C CA . ASP A 1 197 ? -3.659 -15.007 -1.800 1.00 75.12 197 ASP A CA 1
ATOM 1585 C C . ASP A 1 197 ? -3.650 -15.205 -3.328 1.00 75.12 197 ASP A C 1
ATOM 1587 O O . ASP A 1 197 ? -4.402 -14.535 -4.049 1.00 75.12 197 ASP A O 1
ATOM 1591 N N . VAL A 1 198 ? -2.725 -16.046 -3.808 1.00 57.09 198 VAL A N 1
ATOM 1592 C CA . VAL A 1 198 ? -2.518 -16.433 -5.218 1.00 57.09 198 VAL A CA 1
ATOM 1593 C C . VAL A 1 198 ? -2.962 -17.870 -5.409 1.00 57.09 198 VAL A C 1
ATOM 1595 O O . VAL A 1 198 ? -2.480 -18.721 -4.631 1.00 57.09 198 VAL A O 1
#

Secondary structure (DSSP, 8-state):
----SSS-PPPTT-S-GGGS-HHHHHHHHHHHHHHHHHHHHTT------TTTTT--S--TTSHHHHHHHHHHTTSHHHHHHHHHHHHHHHHHHHHHT-PPPPTT--S-------HHHHHIIIIIHHHHHHHHHHSHHHHHS-TT---SSPPPPHHHHHHHHHHHHHHHHHHHHSHHHHGGGHHHHHHHHHHHHHHH--

Mean predicted aligned error: 17.76 Å

Sequence (198 aa):
MKFGQKSGGLHSRLIPYELLTDKEKQKDLKFYQDLVKYLNIFGYHVVKNTQEKDAAISNLSIRVASMASLGNEKRFAYSLLEKLLEYVDRASVTMHNYKESSKYSLHETYLLATKDVKFFGKVVLPLIEKYFRSHKNYFITPSSLKTGMGNASVKEKEMSCSLFCKLAFLLRQKFSAFGSDVSITVRCLKVLVRAIDV

pLDDT: mean 72.9, std 17.0, range [34.5, 92.81]

Solvent-accessible surface area (backbone atoms only — not comparable to full-atom values): 12288 Å² total; per-residue (Å²): 133,92,84,85,82,82,77,98,66,82,61,91,77,82,56,63,76,88,80,53,52,70,78,66,47,48,62,56,51,52,50,52,50,52,48,52,51,48,38,47,75,74,69,45,81,86,75,85,75,93,47,88,88,80,61,96,70,83,74,94,82,56,54,81,67,38,5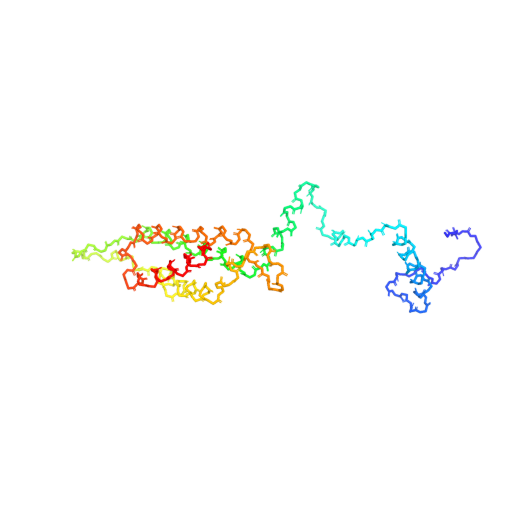8,56,47,64,60,43,70,71,32,68,67,41,53,50,50,55,50,50,46,51,52,51,52,52,40,52,57,61,53,65,73,58,73,82,82,65,97,80,67,92,65,89,79,72,77,68,79,49,70,63,52,53,43,40,58,70,47,50,44,54,47,53,33,53,49,45,62,75,45,30,67,38,56,51,46,57,81,83,63,86,61,95,64,83,53,54,48,73,68,48,52,52,50,52,51,50,46,49,52,53,52,54,50,47,47,68,77,42,51,78,82,40,62,86,40,46,67,56,51,55,49,26,50,56,40,48,47,64,33,70,63,120

Nearest PDB structures (foldseek):
  9e17-assembly1_A  TM=5.876E-01  e=1.249E-06  Oryctolagus cuniculus
  9c1e-assembly1_B  TM=7.861E-01  e=8.064E-05  Neogale vison
  8u3c-assembly1_A  TM=3.065E-01  e=1.283E+00  Rattus norvegicus
  8u43-assembly1_D  TM=3.075E-01  e=3.462E+00  Rattus norvegicus
  7l2u-assembly1_C  TM=3.111E-01  e=3.823E+00  Rattus norvegicus

Foldseek 3Di:
DDDDDDDPDDDPPPDPPVPDDPVRVVVVVVVVVVVCVVCVVVVNDDDDPPQVPPPPDDDDPCVVVVVVVVVQCPDPLNVLLVVLLVLLVVLLVLLVPDDDDDPDDPDPPDPPSPPSNVCCLPPSLVVLLVVLVVCLCQLPPDPVPPPPDHHDDPVSLVSLVVSLVSLVVSCVVRVVSCVVSNVSSVSSNVSSCSSNPD

InterPro domains:
  IPR015925 Ryanodine/Inositol 1,4,5-trisphosphate receptor [PTHR46399] (4-197)